Protein AF-A0A7W9YL72-F1 (afdb_monomer_lite)

InterPro domains:
  IPR013324 RNA polymerase sigma factor, region 3/4-like [SSF88659] (93-150)
  IPR036388 Winged helix-like DNA-binding domain superfamily [G3DSA:1.10.10.10] (80-156)

Radius of gyration: 32.61 Å; chains: 1; bounding box: 57×65×92 Å

Sequence (249 aa):
MAAATIRWPGRLDWITRVETAWSAVAERLYTADAPPTRNDLKVAGWSAITEHARKDNSFRGRTWGYDSTSTPSFERFWALAAGHVPSPEGAVVERRALGQIWAALPEQHRRVLRALADHGHYAEAADALGVTLGSFYSLVSRARKAFFALWHEHEVPSRPWGNDVRGRKLRRKNVTVIAVRQRTRLRARRPADRPNNSRAKRDIGISDADLLLRHRDGESYESIAASLSIGPTAVRRRVLGLMALAQTS

Structure (mmCIF, N/CA/C/O backbone):
data_AF-A0A7W9YL72-F1
#
_entry.id   AF-A0A7W9YL72-F1
#
loop_
_atom_site.group_PDB
_atom_site.id
_atom_site.type_symbol
_atom_site.label_atom_id
_atom_site.label_alt_id
_atom_site.label_comp_id
_atom_site.label_asym_id
_atom_site.label_entity_id
_atom_site.label_seq_id
_atom_site.pdbx_PDB_ins_code
_atom_site.Cartn_x
_atom_site.Cartn_y
_atom_site.Cartn_z
_atom_site.occupancy
_atom_site.B_iso_or_equiv
_atom_site.auth_seq_id
_atom_site.auth_comp_id
_atom_site.auth_asym_id
_atom_site.auth_atom_id
_atom_site.pdbx_PDB_model_num
ATOM 1 N N . MET A 1 1 ? 28.555 11.696 -29.963 1.00 45.84 1 MET A N 1
ATOM 2 C CA . MET A 1 1 ? 28.582 12.971 -29.208 1.00 45.84 1 MET A CA 1
ATOM 3 C C . MET A 1 1 ? 27.207 13.418 -28.695 1.00 45.84 1 MET A C 1
ATOM 5 O O . MET A 1 1 ? 27.133 13.766 -27.532 1.00 45.84 1 MET A O 1
ATOM 9 N N . ALA A 1 2 ? 26.104 13.353 -29.460 1.00 39.28 2 ALA A N 1
ATOM 10 C CA . ALA A 1 2 ? 24.775 13.772 -28.959 1.00 39.28 2 ALA A CA 1
ATOM 11 C C . ALA A 1 2 ? 24.155 12.862 -27.867 1.00 39.28 2 ALA A C 1
ATOM 13 O O . ALA A 1 2 ? 23.341 13.322 -27.077 1.00 39.28 2 ALA A O 1
ATOM 14 N N . ALA A 1 3 ? 24.554 11.588 -27.782 1.00 42.47 3 ALA A N 1
ATOM 15 C CA . ALA A 1 3 ? 24.071 10.666 -26.746 1.00 42.47 3 ALA A CA 1
ATOM 16 C C . ALA A 1 3 ? 24.693 10.902 -25.347 1.00 42.47 3 ALA A C 1
ATOM 18 O O . ALA A 1 3 ? 24.213 10.334 -24.369 1.00 42.47 3 ALA A O 1
ATOM 19 N N . ALA A 1 4 ? 25.746 11.731 -25.250 1.00 41.62 4 ALA A N 1
ATOM 20 C CA . ALA A 1 4 ? 26.494 11.998 -24.013 1.00 41.62 4 ALA A CA 1
ATOM 21 C C . ALA A 1 4 ? 25.804 12.993 -23.074 1.00 41.62 4 ALA A C 1
ATOM 23 O O . ALA A 1 4 ? 25.968 12.920 -21.862 1.00 41.62 4 ALA A O 1
ATOM 24 N N . THR A 1 5 ? 25.033 13.926 -23.630 1.00 45.44 5 THR A N 1
ATOM 25 C CA . THR A 1 5 ? 24.520 15.090 -22.893 1.00 45.44 5 THR A CA 1
ATOM 26 C C . THR A 1 5 ? 23.035 15.000 -22.560 1.00 45.44 5 THR A C 1
ATOM 28 O O . THR A 1 5 ? 22.538 15.778 -21.749 1.00 45.44 5 THR A O 1
ATOM 31 N N . ILE A 1 6 ? 22.309 14.045 -23.144 1.00 57.12 6 ILE A N 1
ATOM 32 C CA . ILE A 1 6 ? 20.875 13.883 -22.904 1.00 57.12 6 ILE A CA 1
ATOM 33 C C . ILE A 1 6 ? 20.669 12.975 -21.691 1.00 57.12 6 ILE A C 1
ATOM 35 O O . ILE A 1 6 ? 21.094 11.817 -21.674 1.00 57.12 6 ILE A O 1
ATOM 39 N N . ARG A 1 7 ? 19.986 13.503 -20.668 1.00 58.94 7 ARG A N 1
ATOM 40 C CA . ARG A 1 7 ? 19.501 12.722 -19.525 1.00 58.94 7 ARG A CA 1
ATOM 41 C C . ARG A 1 7 ? 18.596 11.607 -20.058 1.00 58.94 7 ARG A C 1
ATOM 43 O O . ARG A 1 7 ? 17.523 11.882 -20.582 1.00 58.94 7 ARG A O 1
ATOM 50 N N . TRP A 1 8 ? 19.042 10.359 -19.954 1.00 65.69 8 TRP A N 1
ATOM 51 C CA . TRP A 1 8 ? 18.312 9.212 -20.489 1.00 65.69 8 TRP A CA 1
ATOM 52 C C . TRP A 1 8 ? 17.256 8.714 -19.486 1.00 65.69 8 TRP A C 1
ATOM 54 O O . TRP A 1 8 ? 17.573 8.606 -18.299 1.00 65.69 8 TRP A O 1
ATOM 64 N N . PRO A 1 9 ? 16.023 8.375 -19.912 1.00 60.59 9 PRO A N 1
ATOM 65 C CA . PRO A 1 9 ? 14.971 7.828 -19.043 1.00 60.59 9 PRO A CA 1
ATOM 66 C C . PRO A 1 9 ? 15.209 6.356 -18.621 1.00 60.59 9 PRO A C 1
ATOM 68 O O . PRO A 1 9 ? 14.277 5.565 -18.512 1.00 60.59 9 PRO A O 1
ATOM 71 N N . GLY A 1 10 ? 16.463 5.966 -18.369 1.00 63.78 10 GLY A N 1
ATOM 72 C CA . GLY A 1 10 ? 16.851 4.618 -17.950 1.00 63.78 10 GLY A CA 1
ATOM 73 C C . GLY A 1 10 ? 18.210 4.604 -17.247 1.00 63.78 10 GLY A C 1
ATOM 74 O O . GLY A 1 10 ? 18.996 5.536 -17.388 1.00 63.78 10 GLY A O 1
ATOM 75 N N . ARG A 1 11 ? 18.496 3.541 -16.484 1.00 71.25 11 ARG A N 1
ATOM 76 C CA . ARG A 1 11 ? 19.738 3.399 -15.695 1.00 71.25 11 ARG A CA 1
ATOM 77 C C . ARG A 1 11 ? 20.924 2.814 -16.472 1.00 71.25 11 ARG A C 1
ATOM 79 O O . ARG A 1 11 ? 21.877 2.365 -15.843 1.00 71.25 11 ARG A O 1
ATOM 86 N N . LEU A 1 12 ? 20.874 2.804 -17.802 1.00 81.12 12 LEU A N 1
ATOM 87 C CA . LEU A 1 12 ? 22.037 2.408 -18.591 1.00 81.12 12 LEU A CA 1
ATOM 88 C C . LEU A 1 12 ? 23.174 3.389 -18.333 1.00 81.12 12 LEU A C 1
ATOM 90 O O . LEU A 1 12 ? 23.030 4.604 -18.524 1.00 81.12 12 LEU A O 1
ATOM 94 N N . ASP A 1 13 ? 24.305 2.854 -17.897 1.00 85.50 13 ASP A N 1
ATOM 95 C CA . ASP A 1 13 ? 25.514 3.634 -17.733 1.00 85.50 13 ASP A CA 1
ATOM 96 C C . ASP A 1 13 ? 25.998 4.161 -19.096 1.00 85.50 13 ASP A C 1
ATOM 98 O O . ASP A 1 13 ? 25.437 3.892 -20.164 1.00 85.50 13 ASP A O 1
ATOM 102 N N . TRP A 1 14 ? 26.983 5.046 -19.050 1.00 84.12 14 TRP A N 1
ATOM 103 C CA . TRP A 1 14 ? 27.496 5.690 -20.251 1.00 84.12 14 TRP A CA 1
ATOM 104 C C . TRP A 1 14 ? 28.212 4.710 -21.188 1.00 84.12 14 TRP A C 1
ATOM 106 O O . TRP A 1 14 ? 28.013 4.789 -22.399 1.00 84.12 14 TRP A O 1
ATOM 116 N N . ILE A 1 15 ? 28.995 3.782 -20.636 1.00 91.19 15 ILE A N 1
ATOM 117 C CA . ILE A 1 15 ? 29.824 2.851 -21.407 1.00 91.19 15 ILE A CA 1
ATOM 118 C C . ILE A 1 15 ? 28.914 1.920 -22.204 1.00 91.19 15 ILE A C 1
ATOM 120 O O . ILE A 1 15 ? 29.008 1.886 -23.429 1.00 91.19 15 ILE A O 1
ATOM 124 N N . THR A 1 16 ? 27.926 1.313 -21.543 1.00 90.69 16 THR A N 1
ATOM 125 C CA . THR A 1 16 ? 26.960 0.424 -22.202 1.00 90.69 16 THR A CA 1
ATOM 126 C C . THR A 1 16 ? 26.212 1.127 -23.342 1.00 90.69 16 THR A C 1
ATOM 128 O O . THR A 1 16 ? 25.947 0.529 -24.387 1.00 90.69 16 THR A O 1
ATOM 131 N N . ARG A 1 17 ? 25.892 2.423 -23.200 1.00 91.00 17 ARG A N 1
ATOM 132 C CA . ARG A 1 17 ? 25.250 3.207 -24.273 1.00 91.00 17 ARG A CA 1
ATOM 133 C C . ARG A 1 17 ? 26.165 3.408 -25.475 1.00 91.00 17 ARG A C 1
ATOM 135 O O . ARG A 1 17 ? 25.695 3.310 -26.608 1.00 91.00 17 ARG A O 1
ATOM 142 N N . VAL A 1 18 ? 27.441 3.709 -25.237 1.00 92.94 18 VAL A N 1
ATOM 143 C CA . VAL A 1 18 ? 28.432 3.886 -26.304 1.00 92.94 18 VAL A CA 1
ATOM 144 C C . VAL A 1 18 ? 28.659 2.574 -27.041 1.00 92.94 18 VAL A C 1
ATOM 146 O O . VAL A 1 18 ? 28.579 2.569 -28.265 1.00 92.94 18 VAL A O 1
ATOM 149 N N . GLU A 1 19 ? 28.865 1.476 -26.317 1.00 95.50 19 GLU A N 1
ATOM 150 C CA . GLU A 1 19 ? 29.086 0.150 -26.901 1.00 95.50 19 GLU A CA 1
ATOM 151 C C . GLU A 1 19 ? 27.877 -0.317 -27.719 1.00 95.50 19 GLU A C 1
ATOM 153 O O . GLU A 1 19 ? 28.030 -0.715 -28.873 1.00 95.50 19 GLU A O 1
ATOM 158 N N . THR A 1 20 ? 26.662 -0.163 -27.176 1.00 95.31 20 THR A N 1
ATOM 159 C CA . THR A 1 20 ? 25.415 -0.512 -27.880 1.00 95.31 20 THR A CA 1
ATOM 160 C C . THR A 1 20 ? 25.249 0.301 -29.166 1.00 95.31 20 THR A C 1
ATOM 162 O O . THR A 1 20 ? 24.922 -0.249 -30.217 1.00 95.31 20 THR A O 1
ATOM 165 N N . ALA A 1 21 ? 25.484 1.617 -29.111 1.00 95.81 21 ALA A N 1
ATOM 166 C CA . ALA A 1 21 ? 25.380 2.461 -30.297 1.00 95.81 21 ALA A CA 1
ATOM 167 C C . ALA A 1 21 ? 26.471 2.154 -31.323 1.00 95.81 21 ALA A C 1
ATOM 169 O O . ALA A 1 21 ? 26.192 2.159 -32.518 1.00 95.81 21 ALA A O 1
ATOM 170 N N . TRP A 1 22 ? 27.700 1.901 -30.872 1.00 96.62 22 TRP A N 1
ATOM 171 C CA . TRP A 1 22 ? 28.817 1.579 -31.752 1.00 96.62 22 TRP A CA 1
ATOM 172 C C . TRP A 1 22 ? 28.580 0.260 -32.490 1.00 96.62 22 TRP A C 1
ATOM 174 O O . TRP A 1 22 ? 28.692 0.234 -33.713 1.00 96.62 22 TRP A O 1
ATOM 184 N N . SER A 1 23 ? 28.162 -0.791 -31.777 1.00 97.81 23 SER A N 1
ATOM 185 C CA . SER A 1 23 ? 27.819 -2.089 -32.368 1.00 97.81 23 SER A CA 1
ATOM 186 C C . SER A 1 23 ? 26.704 -1.955 -33.410 1.00 97.81 23 SER A C 1
ATOM 188 O O . SER A 1 23 ? 26.878 -2.407 -34.538 1.00 97.81 23 SER A O 1
ATOM 190 N N . ALA A 1 24 ? 25.623 -1.232 -33.101 1.00 97.44 24 ALA A N 1
ATOM 191 C CA . ALA A 1 24 ? 24.528 -1.015 -34.050 1.00 97.44 24 ALA A CA 1
ATOM 192 C C . ALA A 1 24 ? 24.945 -0.199 -35.287 1.00 97.44 24 ALA A C 1
ATOM 194 O O . ALA A 1 24 ? 24.482 -0.450 -36.399 1.00 97.44 24 ALA A O 1
ATOM 195 N N . VAL A 1 25 ? 25.828 0.790 -35.112 1.00 97.25 25 VAL A N 1
ATOM 196 C CA . VAL A 1 25 ? 26.393 1.563 -36.228 1.00 97.25 25 VAL A CA 1
ATOM 197 C C . VAL A 1 25 ? 27.286 0.683 -37.102 1.00 97.25 25 VAL A C 1
ATOM 199 O O . VAL A 1 25 ? 27.185 0.764 -38.324 1.00 97.25 25 VAL A O 1
ATOM 202 N N . ALA A 1 26 ? 28.124 -0.165 -36.502 1.00 97.56 26 ALA A N 1
ATOM 203 C CA . ALA A 1 26 ? 28.973 -1.101 -37.230 1.00 97.56 26 ALA A CA 1
ATOM 204 C C . ALA A 1 26 ? 28.130 -2.101 -38.036 1.00 97.56 26 ALA A C 1
ATOM 206 O O . ALA A 1 26 ? 28.332 -2.231 -39.241 1.00 97.56 26 ALA A O 1
ATOM 207 N N . GLU A 1 27 ? 27.126 -2.727 -37.418 1.00 97.62 27 GLU A N 1
ATOM 208 C CA . GLU A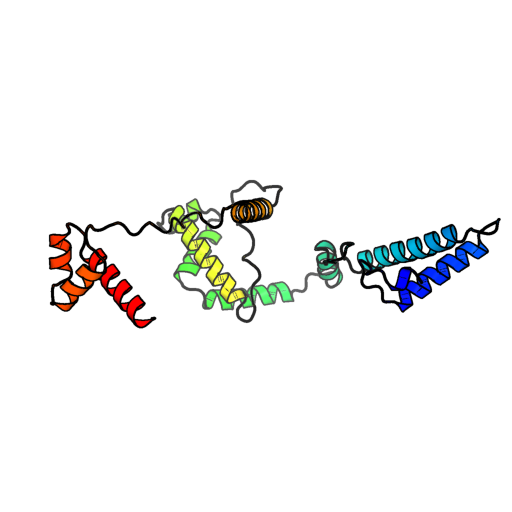 1 27 ? 26.186 -3.620 -38.110 1.00 97.62 27 GLU A CA 1
ATOM 209 C C . GLU A 1 27 ? 25.483 -2.914 -39.273 1.00 97.62 27 GLU A C 1
ATOM 211 O O . GLU A 1 27 ? 25.379 -3.469 -40.369 1.00 97.62 27 GLU A O 1
ATOM 216 N N . ARG A 1 28 ? 25.055 -1.658 -39.084 1.00 97.12 28 ARG A N 1
ATOM 217 C CA . ARG A 1 28 ? 24.416 -0.881 -40.152 1.00 97.12 28 ARG A CA 1
ATOM 218 C C . ARG A 1 28 ? 25.364 -0.573 -41.313 1.00 97.12 28 ARG A C 1
ATOM 220 O O . ARG A 1 28 ? 24.903 -0.525 -42.447 1.00 97.12 28 ARG A O 1
ATOM 227 N N . LEU A 1 29 ? 26.653 -0.362 -41.048 1.00 97.12 29 LEU A N 1
ATOM 228 C CA . LEU A 1 29 ? 27.662 -0.153 -42.091 1.00 97.12 29 LEU A CA 1
ATOM 229 C C . LEU A 1 29 ? 27.941 -1.433 -42.885 1.00 97.12 29 LEU A C 1
ATOM 231 O O . LEU A 1 29 ? 28.090 -1.357 -44.097 1.00 97.12 29 LEU A O 1
ATOM 235 N N . TYR A 1 30 ? 27.976 -2.592 -42.222 1.00 97.25 30 TYR A N 1
ATOM 236 C CA . TYR A 1 30 ? 28.240 -3.879 -42.878 1.00 97.25 30 TYR A CA 1
ATOM 237 C C . TYR A 1 30 ? 27.055 -4.428 -43.679 1.00 97.25 30 TYR A C 1
ATOM 239 O O . TYR A 1 30 ? 27.256 -5.199 -44.610 1.00 97.25 30 TYR A O 1
ATOM 247 N N . THR A 1 31 ? 25.828 -4.059 -43.315 1.00 97.31 31 THR A N 1
ATOM 248 C CA . THR A 1 31 ? 24.600 -4.591 -43.934 1.00 97.31 31 THR A CA 1
ATOM 249 C C . THR A 1 31 ? 24.006 -3.689 -45.013 1.00 97.31 31 THR A C 1
ATOM 251 O O . THR A 1 31 ? 23.004 -4.053 -45.622 1.00 97.31 31 THR A O 1
ATOM 254 N N . ALA A 1 32 ? 24.556 -2.493 -45.230 1.00 95.88 32 ALA A N 1
ATOM 255 C CA . ALA A 1 32 ? 24.014 -1.551 -46.200 1.00 95.88 32 ALA A CA 1
ATOM 256 C C . ALA A 1 32 ? 24.612 -1.780 -47.597 1.00 95.88 32 ALA A C 1
ATOM 258 O O . ALA A 1 32 ? 25.819 -1.660 -47.782 1.00 95.88 32 ALA A O 1
ATOM 259 N N . ASP A 1 33 ? 23.753 -2.019 -48.591 1.00 96.44 33 ASP A N 1
ATOM 260 C CA . ASP A 1 33 ? 24.163 -2.181 -49.998 1.00 96.44 33 ASP A CA 1
ATOM 261 C C . ASP A 1 33 ? 24.694 -0.878 -50.628 1.00 96.44 33 ASP A C 1
ATOM 263 O O . ASP A 1 33 ? 25.401 -0.895 -51.634 1.00 96.44 33 ASP A O 1
ATOM 267 N N . ALA A 1 34 ? 24.359 0.270 -50.032 1.00 94.94 34 ALA A N 1
ATOM 268 C CA . ALA A 1 34 ? 24.836 1.592 -50.422 1.00 94.94 34 ALA A CA 1
ATOM 269 C C . ALA A 1 34 ? 25.320 2.374 -49.189 1.00 94.94 34 ALA A C 1
ATOM 271 O O . ALA A 1 34 ? 24.810 2.140 -48.088 1.00 94.94 34 ALA A O 1
ATOM 272 N N . PRO A 1 35 ? 26.258 3.332 -49.341 1.00 95.75 35 PRO A N 1
ATOM 273 C CA . PRO A 1 35 ? 26.805 4.080 -48.212 1.00 95.75 35 PRO A CA 1
ATOM 274 C C . PRO A 1 35 ? 25.704 4.780 -47.390 1.00 95.75 35 PRO A C 1
ATOM 276 O O . PRO A 1 35 ? 25.025 5.669 -47.914 1.00 95.75 35 PRO A O 1
ATOM 279 N N . PRO A 1 36 ? 25.506 4.415 -46.109 1.00 96.00 36 PRO A N 1
ATOM 280 C CA . PRO A 1 36 ? 24.452 4.995 -45.288 1.00 96.00 36 PRO A CA 1
ATOM 281 C C . PRO A 1 36 ? 24.763 6.453 -44.954 1.00 96.00 36 PRO A C 1
ATOM 283 O O . PRO A 1 36 ? 25.915 6.841 -44.730 1.00 96.00 36 PRO A O 1
ATOM 286 N N . THR A 1 37 ? 23.725 7.282 -44.866 1.00 97.12 37 THR A N 1
ATOM 287 C CA . THR A 1 37 ? 23.919 8.685 -44.512 1.00 97.12 37 THR A CA 1
ATOM 288 C C . THR A 1 37 ? 24.302 8.819 -43.040 1.00 97.12 37 THR A C 1
ATOM 290 O O . THR A 1 37 ? 24.001 7.981 -42.186 1.00 97.12 37 THR A O 1
ATOM 293 N N . ARG A 1 38 ? 24.906 9.956 -42.686 1.00 94.75 38 ARG A N 1
ATOM 294 C CA . ARG A 1 38 ? 25.208 10.276 -41.285 1.00 94.75 38 ARG A CA 1
ATOM 295 C C . ARG A 1 38 ? 23.962 10.257 -40.391 1.00 94.75 38 ARG A C 1
ATOM 297 O O . ARG A 1 38 ? 24.080 9.984 -39.197 1.00 94.75 38 ARG A O 1
ATOM 304 N N . ASN A 1 39 ? 22.791 10.600 -40.931 1.00 94.44 39 ASN A N 1
ATOM 305 C CA . ASN A 1 39 ? 21.550 10.571 -40.166 1.00 94.44 39 ASN A CA 1
ATOM 306 C C . ASN A 1 39 ? 21.103 9.131 -39.887 1.00 94.44 39 ASN A C 1
ATOM 308 O O . ASN A 1 39 ? 20.727 8.837 -38.756 1.00 94.44 39 ASN A O 1
ATOM 312 N N . ASP A 1 40 ? 21.254 8.228 -40.857 1.00 93.31 40 ASP A N 1
ATOM 313 C CA . ASP A 1 40 ? 20.912 6.809 -40.697 1.00 93.31 40 ASP A CA 1
ATOM 314 C C . ASP A 1 40 ? 21.734 6.158 -39.585 1.00 93.31 40 ASP A C 1
ATOM 316 O O . ASP A 1 40 ? 21.189 5.457 -38.736 1.00 93.31 40 ASP A O 1
ATOM 320 N N . LEU A 1 41 ? 23.033 6.465 -39.521 1.00 94.81 41 LEU A N 1
ATOM 321 C CA . LEU A 1 41 ? 23.913 5.963 -38.461 1.00 94.81 41 LEU A CA 1
ATOM 322 C C . LEU A 1 41 ? 23.521 6.516 -37.082 1.00 94.81 41 LEU A C 1
ATOM 324 O O . LEU A 1 41 ? 23.532 5.790 -36.088 1.00 94.81 41 LEU A O 1
ATOM 328 N N . LYS A 1 42 ? 23.123 7.795 -37.001 1.00 93.69 42 LYS A N 1
ATOM 329 C CA . LYS A 1 42 ? 22.612 8.377 -35.748 1.00 93.69 42 LYS A CA 1
ATOM 330 C C . LYS A 1 42 ? 21.324 7.687 -35.302 1.00 93.69 42 LYS A C 1
ATOM 332 O O . LYS A 1 42 ? 21.202 7.375 -34.120 1.00 93.69 42 LYS A O 1
ATOM 337 N N . VAL A 1 43 ? 20.381 7.477 -36.221 1.00 93.38 43 VAL A N 1
ATOM 338 C CA . VAL A 1 43 ? 19.102 6.813 -35.935 1.00 93.38 43 VAL A CA 1
ATOM 339 C C . VAL A 1 43 ? 19.340 5.371 -35.494 1.00 93.38 43 VAL A C 1
ATOM 341 O O . VAL A 1 43 ? 18.793 4.974 -34.471 1.00 93.38 43 VAL A O 1
ATOM 344 N N . ALA A 1 44 ? 20.207 4.623 -36.182 1.00 95.44 44 ALA A N 1
ATOM 345 C CA . ALA A 1 44 ? 20.558 3.251 -35.815 1.00 95.44 44 ALA A CA 1
ATOM 346 C C . ALA A 1 44 ? 21.095 3.162 -34.377 1.00 95.44 44 ALA A C 1
ATOM 348 O O . ALA A 1 44 ? 20.571 2.399 -33.565 1.00 95.44 44 ALA A O 1
ATOM 349 N N . GLY A 1 45 ? 22.068 4.010 -34.025 1.00 94.19 45 GLY A N 1
ATOM 350 C CA . GLY A 1 45 ? 22.622 4.042 -32.670 1.00 94.19 45 GLY A CA 1
ATOM 351 C C . GLY A 1 45 ? 21.585 4.420 -31.602 1.00 94.19 45 GLY A C 1
ATOM 352 O O . GLY A 1 45 ? 21.510 3.780 -30.554 1.00 94.19 45 GLY A O 1
ATOM 353 N N . TRP A 1 46 ? 20.745 5.428 -31.864 1.00 91.94 46 TRP A N 1
ATOM 354 C CA . TRP A 1 46 ? 19.686 5.836 -30.932 1.00 91.94 46 TRP A CA 1
ATOM 355 C C . TRP A 1 46 ? 18.606 4.766 -30.745 1.00 91.94 46 TRP A C 1
ATOM 357 O O . TRP A 1 46 ? 18.170 4.527 -29.614 1.00 91.94 46 TRP A O 1
ATOM 367 N N . SER A 1 47 ? 18.180 4.116 -31.828 1.00 92.88 47 SER A N 1
ATOM 368 C CA . SER A 1 47 ? 17.190 3.040 -31.775 1.00 92.88 47 SER A CA 1
ATOM 369 C C . SER A 1 47 ? 17.717 1.847 -30.981 1.00 92.88 47 SER A C 1
ATOM 371 O O . SER A 1 47 ? 17.006 1.357 -30.105 1.00 92.88 47 SER A O 1
ATOM 373 N N . ALA A 1 48 ? 18.979 1.456 -31.184 1.00 95.00 48 ALA A N 1
ATOM 374 C CA . ALA A 1 48 ? 19.599 0.363 -30.439 1.00 95.00 48 ALA A CA 1
ATOM 375 C C . ALA A 1 48 ? 19.689 0.654 -28.932 1.00 95.00 48 ALA A C 1
ATOM 377 O O . ALA A 1 48 ? 19.297 -0.183 -28.116 1.00 95.00 48 ALA A O 1
ATOM 378 N N . ILE A 1 49 ? 20.107 1.867 -28.542 1.00 92.19 49 ILE A N 1
ATOM 379 C CA . ILE A 1 49 ? 20.100 2.282 -27.127 1.00 92.19 49 ILE A CA 1
ATOM 380 C C . ILE A 1 49 ? 18.676 2.219 -26.550 1.00 92.19 49 ILE A C 1
ATOM 382 O O . ILE A 1 49 ? 18.479 1.750 -25.428 1.00 92.19 49 ILE A O 1
ATOM 386 N N . THR A 1 50 ? 17.672 2.680 -27.301 1.00 89.25 50 THR A N 1
ATOM 387 C CA . THR A 1 50 ? 16.261 2.678 -26.873 1.00 89.25 50 THR A CA 1
ATOM 388 C C . THR A 1 50 ? 15.721 1.280 -26.662 1.00 89.25 50 THR A C 1
ATOM 390 O O . THR A 1 50 ? 15.092 1.007 -25.637 1.00 89.25 50 THR A O 1
ATOM 393 N N . GLU A 1 51 ? 15.992 0.384 -27.597 1.00 90.25 51 GLU A N 1
ATOM 394 C CA . GLU A 1 51 ? 15.568 -1.000 -27.498 1.00 90.25 51 GLU A CA 1
ATOM 395 C C . GLU A 1 51 ? 16.259 -1.716 -26.336 1.00 90.25 51 GLU A C 1
ATOM 397 O O . GLU A 1 51 ? 15.583 -2.363 -25.533 1.00 90.25 51 GLU A O 1
ATOM 402 N N . HIS A 1 52 ? 17.575 -1.542 -26.184 1.00 91.06 52 HIS A N 1
ATOM 403 C CA . HIS A 1 52 ? 18.326 -2.126 -25.076 1.00 91.06 52 HIS A CA 1
ATOM 404 C C . HIS A 1 52 ? 17.801 -1.620 -23.729 1.00 91.06 52 HIS A C 1
ATOM 406 O O . HIS A 1 52 ? 17.508 -2.409 -22.834 1.00 91.06 52 HIS A O 1
ATOM 412 N N . ALA A 1 53 ? 17.583 -0.309 -23.598 1.00 88.00 53 ALA A N 1
ATOM 413 C CA . ALA A 1 53 ? 17.017 0.291 -22.394 1.00 88.00 53 ALA A CA 1
ATOM 414 C C . ALA A 1 53 ? 15.624 -0.263 -22.077 1.00 88.00 53 ALA A C 1
ATOM 416 O O . ALA A 1 53 ? 15.278 -0.474 -20.915 1.00 88.00 53 ALA A O 1
ATOM 417 N N . ARG A 1 54 ? 14.797 -0.482 -23.105 1.00 86.06 54 ARG A N 1
ATOM 418 C CA . ARG A 1 54 ? 13.455 -1.043 -22.946 1.00 86.06 54 ARG A CA 1
ATOM 419 C C . ARG A 1 54 ? 13.522 -2.498 -22.487 1.00 86.06 54 ARG A C 1
ATOM 421 O O . ARG A 1 54 ? 12.762 -2.866 -21.593 1.00 86.06 54 ARG A O 1
ATOM 428 N N . LYS A 1 55 ? 14.425 -3.300 -23.060 1.00 87.81 55 LYS A N 1
ATOM 429 C CA . LYS A 1 55 ? 14.665 -4.694 -22.660 1.00 87.81 55 LYS A CA 1
ATOM 430 C C . LYS A 1 55 ? 15.191 -4.780 -21.228 1.00 87.81 55 LYS A C 1
ATOM 432 O O . LYS A 1 55 ? 14.611 -5.517 -20.440 1.00 87.81 55 LYS A O 1
ATOM 437 N N . ASP A 1 56 ? 16.192 -3.978 -20.864 1.00 85.69 56 ASP A N 1
ATOM 438 C CA . ASP A 1 56 ? 16.739 -3.925 -19.500 1.00 85.69 56 ASP A CA 1
ATOM 439 C C . ASP A 1 56 ? 15.672 -3.505 -18.478 1.00 85.69 56 ASP A C 1
ATOM 441 O O . ASP A 1 56 ? 15.483 -4.165 -17.456 1.00 85.69 56 ASP A O 1
ATOM 445 N N . ASN A 1 57 ? 14.890 -2.465 -18.787 1.00 83.44 57 ASN A N 1
ATOM 446 C CA . ASN A 1 57 ? 13.777 -2.056 -17.935 1.00 83.44 57 ASN A CA 1
ATOM 447 C C . ASN A 1 57 ? 12.729 -3.169 -17.806 1.00 83.44 57 ASN A C 1
ATOM 449 O O . ASN A 1 57 ? 12.314 -3.466 -16.692 1.00 83.44 57 ASN A O 1
ATOM 453 N N . SER A 1 58 ? 12.339 -3.828 -18.901 1.00 81.81 58 SER A N 1
ATOM 454 C CA . SER A 1 58 ? 11.387 -4.945 -18.862 1.00 81.81 58 SER A CA 1
ATOM 455 C C . SER A 1 58 ? 11.914 -6.126 -18.046 1.00 81.81 58 SER A C 1
ATOM 457 O O . SER A 1 58 ? 11.171 -6.694 -17.249 1.00 81.81 58 SER A O 1
ATOM 459 N N . PHE A 1 59 ? 13.189 -6.480 -18.215 1.00 82.31 59 PHE A N 1
ATOM 460 C CA . PHE A 1 59 ? 13.843 -7.561 -17.479 1.00 82.31 59 PHE A CA 1
ATOM 461 C C . PHE A 1 59 ? 13.904 -7.273 -15.979 1.00 82.31 59 PHE A C 1
ATOM 463 O O . PHE A 1 59 ? 13.687 -8.163 -15.168 1.00 82.31 59 PHE A O 1
ATOM 470 N N . ARG A 1 60 ? 14.132 -6.013 -15.598 1.00 79.94 60 ARG A N 1
ATOM 471 C CA . ARG A 1 60 ? 14.098 -5.558 -14.199 1.00 79.94 60 ARG A CA 1
ATOM 472 C C . ARG A 1 60 ? 12.685 -5.226 -13.711 1.00 79.94 60 ARG A C 1
ATOM 474 O O . ARG A 1 60 ? 12.538 -4.652 -12.632 1.00 79.94 60 ARG A O 1
ATOM 481 N N . GLY A 1 61 ? 11.666 -5.499 -14.527 1.00 84.25 61 GLY A N 1
ATOM 482 C CA . GLY A 1 61 ? 10.269 -5.214 -14.237 1.00 84.25 61 GLY A CA 1
ATOM 483 C C . GLY A 1 61 ? 9.959 -3.753 -13.971 1.00 84.25 61 GLY A C 1
ATOM 484 O O . GLY A 1 61 ? 9.069 -3.468 -13.180 1.00 84.25 61 GLY A O 1
ATOM 485 N N . ARG A 1 62 ? 10.690 -2.822 -14.576 1.00 82.31 62 ARG A N 1
ATOM 486 C CA . ARG A 1 62 ? 10.512 -1.382 -14.410 1.00 82.31 62 ARG A CA 1
ATOM 487 C C . ARG A 1 62 ? 9.672 -0.791 -15.525 1.00 82.31 62 ARG A C 1
ATOM 489 O O . ARG A 1 62 ? 9.775 -1.169 -16.690 1.00 82.31 62 ARG A O 1
ATOM 496 N N . THR A 1 63 ? 8.885 0.210 -15.158 1.00 78.06 63 THR A N 1
ATOM 497 C CA . THR A 1 63 ? 8.162 1.026 -16.134 1.00 78.06 63 THR A CA 1
ATOM 498 C C . THR A 1 63 ? 9.134 1.962 -16.856 1.00 78.06 63 THR A C 1
ATOM 500 O O . THR A 1 63 ? 10.032 2.532 -16.235 1.00 78.06 63 THR A O 1
ATOM 503 N N . TRP A 1 64 ? 8.941 2.133 -18.165 1.00 70.88 64 TRP A N 1
ATOM 504 C CA . TRP A 1 64 ? 9.685 3.097 -18.978 1.00 70.88 64 TRP A CA 1
ATOM 505 C C . TRP A 1 64 ? 9.398 4.541 -18.534 1.00 70.88 64 TRP A C 1
ATOM 507 O O . TRP A 1 64 ? 8.233 4.928 -18.434 1.00 70.88 64 TRP A O 1
ATOM 517 N N . GLY A 1 65 ? 10.440 5.347 -18.307 1.00 69.81 65 GLY A N 1
ATOM 518 C CA . GLY A 1 65 ? 10.314 6.763 -17.950 1.00 69.81 65 GLY A CA 1
ATOM 519 C C . GLY A 1 65 ? 11.363 7.237 -16.941 1.00 69.81 65 GLY A C 1
ATOM 520 O O . GLY A 1 65 ? 12.115 6.442 -16.385 1.00 69.81 65 GLY A O 1
ATOM 521 N N . TYR A 1 66 ? 11.400 8.550 -16.691 1.00 63.56 66 TYR A N 1
ATOM 522 C CA . TYR A 1 66 ? 12.336 9.158 -15.733 1.00 63.56 66 TYR A CA 1
ATOM 523 C C . TYR A 1 66 ? 12.099 8.697 -14.286 1.00 63.56 66 TYR A C 1
ATOM 525 O O . TYR A 1 66 ? 13.060 8.534 -13.537 1.00 63.56 66 TYR A O 1
ATOM 533 N N . ASP A 1 67 ? 10.844 8.410 -13.935 1.00 63.69 67 ASP A N 1
ATOM 534 C CA . ASP A 1 67 ? 10.449 7.820 -12.655 1.00 63.69 67 ASP A CA 1
ATOM 535 C C . ASP A 1 67 ? 10.264 6.304 -12.822 1.00 63.69 67 ASP A C 1
ATOM 537 O O . ASP A 1 67 ? 9.148 5.776 -12.803 1.00 63.69 67 ASP A O 1
ATOM 541 N N . SER A 1 68 ? 11.371 5.589 -13.051 1.00 64.81 68 SER A N 1
ATOM 542 C CA . SER A 1 68 ? 11.349 4.135 -13.235 1.00 64.81 68 SER A CA 1
ATOM 543 C C . SER A 1 68 ? 10.942 3.445 -11.926 1.00 64.81 68 SER A C 1
ATOM 545 O O . SER A 1 68 ? 11.764 3.250 -11.027 1.00 64.81 68 SER A O 1
ATOM 547 N N . THR A 1 69 ? 9.669 3.080 -11.808 1.00 71.31 69 THR A N 1
ATOM 548 C CA . THR A 1 69 ? 9.127 2.312 -10.680 1.00 71.31 69 THR A CA 1
ATOM 549 C C . THR A 1 69 ? 9.032 0.835 -11.046 1.00 71.31 69 THR A C 1
ATOM 551 O O . THR A 1 69 ? 8.761 0.486 -12.200 1.00 71.31 69 THR A O 1
ATOM 554 N N . SER A 1 70 ? 9.291 -0.026 -10.059 1.00 76.81 70 SER A N 1
ATOM 555 C CA . SER A 1 70 ? 9.066 -1.469 -10.157 1.00 76.81 70 SER A CA 1
ATOM 556 C C . SER A 1 70 ? 7.581 -1.746 -10.403 1.00 76.81 70 SER A C 1
ATOM 558 O O . SER A 1 70 ? 6.705 -1.086 -9.839 1.00 76.81 70 SER A O 1
ATOM 560 N N . THR A 1 71 ? 7.288 -2.685 -11.295 1.00 78.44 71 THR A N 1
ATOM 561 C CA . THR A 1 71 ? 5.925 -3.110 -11.601 1.00 78.44 71 THR A CA 1
ATOM 562 C C . THR A 1 71 ? 5.479 -4.141 -10.560 1.00 78.44 71 THR A C 1
ATOM 564 O O . THR A 1 71 ? 6.193 -5.116 -10.319 1.00 78.44 71 THR A O 1
ATOM 567 N N . PRO A 1 72 ? 4.272 -4.011 -9.979 1.00 73.19 72 PRO A N 1
ATOM 568 C CA . PRO A 1 72 ? 3.783 -4.951 -8.964 1.00 73.19 72 PRO A CA 1
ATOM 569 C C . PRO A 1 72 ? 3.750 -6.416 -9.432 1.00 73.19 72 PRO A C 1
ATOM 571 O O . PRO A 1 72 ? 3.865 -7.344 -8.636 1.00 73.19 72 PRO A O 1
ATOM 574 N N . SER A 1 73 ? 3.587 -6.646 -10.739 1.00 71.75 73 SER A N 1
ATOM 575 C CA . SER A 1 73 ? 3.618 -7.981 -11.342 1.00 71.75 73 SER A CA 1
ATOM 576 C C . SER A 1 73 ? 4.999 -8.628 -11.301 1.00 71.75 73 SER A C 1
ATOM 578 O O . SER A 1 73 ? 5.075 -9.845 -11.166 1.00 71.75 73 SER A O 1
ATOM 580 N N . PHE A 1 74 ? 6.067 -7.837 -11.414 1.00 79.56 74 PHE A N 1
ATOM 581 C CA . PHE A 1 74 ? 7.440 -8.330 -11.368 1.00 79.56 74 PHE A CA 1
ATOM 582 C C . PHE A 1 74 ? 7.849 -8.733 -9.953 1.00 79.56 74 PHE A C 1
ATOM 584 O O . PHE A 1 74 ? 8.404 -9.809 -9.758 1.00 79.56 74 PHE A O 1
ATOM 591 N N . GLU A 1 75 ? 7.490 -7.922 -8.957 1.00 75.44 75 GLU A N 1
ATOM 592 C CA . GLU A 1 75 ? 7.669 -8.273 -7.541 1.00 75.44 75 GLU A CA 1
ATOM 593 C C . GLU A 1 75 ? 6.917 -9.558 -7.199 1.00 75.44 75 GLU A C 1
ATOM 595 O O . GLU A 1 75 ? 7.476 -10.465 -6.588 1.00 75.44 75 GLU A O 1
ATOM 600 N N . ARG A 1 76 ? 5.673 -9.685 -7.676 1.00 71.31 76 ARG A N 1
ATOM 601 C CA . ARG A 1 76 ? 4.883 -10.906 -7.506 1.00 71.31 76 ARG A CA 1
ATOM 602 C C . ARG A 1 76 ? 5.511 -12.111 -8.208 1.00 71.31 76 ARG A C 1
ATOM 604 O O . ARG A 1 76 ? 5.478 -13.200 -7.649 1.00 71.31 76 ARG A O 1
ATOM 611 N N . PHE A 1 77 ? 6.056 -11.937 -9.416 1.00 70.69 77 PHE A N 1
ATOM 612 C CA . PHE A 1 77 ? 6.755 -13.008 -10.129 1.00 70.69 77 PHE A CA 1
ATOM 613 C C . PHE A 1 77 ? 7.933 -13.519 -9.307 1.00 70.69 77 PHE A C 1
ATOM 615 O O . PHE A 1 77 ? 8.002 -14.716 -9.087 1.00 70.69 77 PHE A O 1
ATOM 622 N N . TRP A 1 78 ? 8.798 -12.647 -8.788 1.00 71.88 78 TRP A N 1
ATOM 623 C CA . TRP A 1 78 ? 9.939 -13.088 -7.983 1.00 71.88 78 TRP A CA 1
ATOM 624 C C . TRP A 1 78 ? 9.540 -13.647 -6.619 1.00 71.88 78 TRP A C 1
ATOM 626 O O . TRP A 1 78 ? 10.120 -14.639 -6.194 1.00 71.88 78 TRP A O 1
ATOM 636 N N . ALA A 1 79 ? 8.511 -13.094 -5.975 1.00 67.12 79 ALA A N 1
ATOM 637 C CA . ALA A 1 79 ? 7.974 -13.644 -4.731 1.00 67.12 79 ALA A CA 1
ATOM 638 C C . ALA A 1 79 ? 7.421 -15.072 -4.904 1.00 67.12 79 ALA A C 1
ATOM 640 O O . ALA A 1 79 ? 7.530 -15.886 -3.993 1.00 67.12 79 ALA A O 1
ATOM 641 N N . LEU A 1 80 ? 6.849 -15.386 -6.072 1.00 64.25 80 LEU A N 1
ATOM 642 C CA . LEU A 1 80 ? 6.321 -16.717 -6.391 1.00 64.25 80 LEU A CA 1
ATOM 643 C C . LEU A 1 80 ? 7.372 -17.643 -7.024 1.00 64.25 80 LEU A C 1
ATOM 645 O O . LEU A 1 80 ? 7.366 -18.841 -6.777 1.00 64.25 80 LEU A O 1
ATOM 649 N N . ALA A 1 81 ? 8.284 -17.112 -7.837 1.00 63.31 81 ALA A N 1
ATOM 650 C CA . ALA A 1 81 ? 9.337 -17.881 -8.498 1.00 63.31 81 ALA A CA 1
ATOM 651 C C . ALA A 1 81 ? 10.434 -18.309 -7.514 1.00 63.31 81 ALA A C 1
ATOM 653 O O . ALA A 1 81 ? 10.978 -19.399 -7.657 1.00 63.31 81 ALA A O 1
ATOM 654 N N . ALA A 1 82 ? 10.718 -17.498 -6.487 1.00 59.47 82 ALA A N 1
ATOM 655 C CA . ALA A 1 82 ? 11.612 -17.873 -5.391 1.00 59.47 82 ALA A CA 1
ATOM 656 C C . ALA A 1 82 ? 10.994 -18.915 -4.434 1.00 59.47 82 ALA A C 1
ATOM 658 O O . ALA A 1 82 ? 11.713 -19.511 -3.638 1.00 59.47 82 ALA A O 1
ATOM 659 N N . GLY A 1 83 ? 9.683 -19.162 -4.520 1.00 50.28 83 GLY A N 1
ATOM 660 C CA . GLY A 1 83 ? 8.968 -20.136 -3.699 1.00 50.28 83 GLY A CA 1
ATOM 661 C C . GLY A 1 83 ? 7.943 -20.905 -4.523 1.00 50.28 83 GLY A C 1
ATOM 662 O O . GLY A 1 83 ? 6.753 -20.613 -4.459 1.00 50.28 83 GLY A O 1
ATOM 663 N N . HIS A 1 84 ? 8.392 -21.913 -5.282 1.00 49.91 84 HIS A N 1
ATOM 664 C CA . HIS A 1 84 ? 7.493 -22.811 -6.029 1.00 49.91 84 HIS A CA 1
ATOM 665 C C . HIS A 1 84 ? 6.497 -23.544 -5.107 1.00 49.91 84 HIS A C 1
ATOM 667 O O . HIS A 1 84 ? 5.417 -23.950 -5.532 1.00 49.91 84 HIS A O 1
ATOM 673 N N . VAL A 1 85 ? 6.842 -23.647 -3.822 1.00 59.09 85 VAL A N 1
ATOM 674 C CA . VAL A 1 85 ? 5.964 -24.047 -2.726 1.00 59.09 85 VAL A CA 1
ATOM 675 C C . VAL A 1 85 ? 5.897 -22.868 -1.750 1.00 59.09 85 VAL A C 1
ATOM 677 O O . VAL A 1 85 ? 6.954 -22.333 -1.404 1.00 59.09 85 VAL A O 1
ATOM 680 N N . PRO A 1 86 ? 4.704 -22.445 -1.287 1.00 59.44 86 PRO A N 1
ATOM 681 C CA . PRO A 1 86 ? 4.609 -21.479 -0.201 1.00 59.44 86 PRO A CA 1
ATOM 682 C C . PRO A 1 86 ? 5.397 -22.022 0.992 1.00 59.44 86 PRO A C 1
AT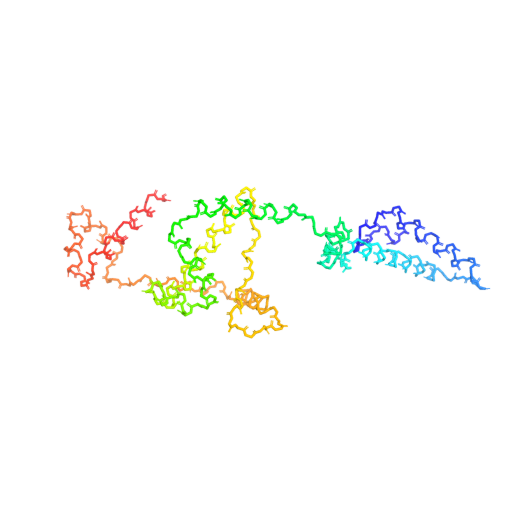OM 684 O O . PRO A 1 86 ? 5.047 -23.073 1.531 1.00 59.44 86 PRO A O 1
ATOM 687 N N . SER A 1 87 ? 6.480 -21.346 1.379 1.00 63.78 87 SER A N 1
ATOM 688 C CA . SER A 1 87 ? 7.241 -21.741 2.564 1.00 63.78 87 SER A CA 1
ATOM 689 C C . SER A 1 87 ? 6.288 -21.775 3.768 1.00 63.78 87 SER A C 1
ATOM 691 O O . SER A 1 87 ? 5.539 -20.809 3.974 1.00 63.78 87 SER A O 1
ATOM 693 N N . PRO A 1 88 ? 6.287 -22.847 4.586 1.00 74.75 88 PRO A N 1
ATOM 694 C CA . PRO A 1 88 ? 5.462 -22.904 5.792 1.00 74.75 88 PRO A CA 1
ATOM 695 C C . PRO A 1 88 ? 5.830 -21.795 6.784 1.00 74.75 88 PRO A C 1
ATOM 697 O O . PRO A 1 88 ? 5.028 -21.466 7.658 1.00 74.75 88 PRO A O 1
ATOM 700 N N . GLU A 1 89 ? 7.010 -21.188 6.632 1.00 74.00 89 GLU A N 1
ATOM 701 C CA . GLU A 1 89 ? 7.480 -20.058 7.428 1.00 74.00 89 GLU A CA 1
ATOM 702 C C . GLU A 1 89 ? 6.468 -18.917 7.447 1.00 74.00 89 GLU A C 1
ATOM 704 O O . GLU A 1 89 ? 6.213 -18.384 8.519 1.00 74.00 89 GLU A O 1
ATOM 709 N N . GLY A 1 90 ? 5.818 -18.599 6.320 1.00 77.44 90 GLY A N 1
ATOM 710 C CA . GLY A 1 90 ? 4.792 -17.552 6.282 1.00 77.44 90 GLY A CA 1
ATOM 711 C C . GLY A 1 90 ? 3.643 -17.850 7.247 1.00 77.44 90 GLY A C 1
ATOM 712 O O . GLY A 1 90 ? 3.325 -17.042 8.115 1.00 77.44 90 GLY A O 1
ATOM 713 N N . ALA A 1 91 ? 3.091 -19.063 7.183 1.00 79.00 91 ALA A N 1
ATOM 714 C CA . ALA A 1 91 ? 2.003 -19.482 8.063 1.00 79.00 91 ALA A CA 1
ATOM 715 C C . ALA A 1 91 ? 2.434 -19.584 9.539 1.00 79.00 91 ALA A C 1
ATOM 717 O O . ALA A 1 91 ? 1.650 -19.273 10.438 1.00 79.00 91 ALA A O 1
ATOM 718 N N . VAL A 1 92 ? 3.668 -20.022 9.808 1.00 85.31 92 VAL A N 1
ATOM 719 C CA . VAL A 1 92 ? 4.220 -20.115 11.169 1.00 85.31 92 VAL A CA 1
ATOM 720 C C . VAL A 1 92 ? 4.454 -18.723 11.759 1.00 85.31 92 VAL A C 1
ATOM 722 O O . VAL A 1 92 ? 4.047 -18.471 12.896 1.00 85.31 92 VAL A O 1
ATOM 725 N N . VAL A 1 93 ? 5.058 -17.815 10.988 1.00 84.62 93 VAL A N 1
ATOM 726 C CA . VAL A 1 93 ? 5.297 -16.418 11.370 1.00 84.62 93 VAL A CA 1
ATOM 727 C C . VAL A 1 93 ? 3.970 -15.711 11.610 1.00 84.62 93 VAL A C 1
ATOM 729 O O . VAL A 1 93 ? 3.792 -15.130 12.676 1.00 84.62 93 VAL A O 1
ATOM 732 N N . GLU A 1 94 ? 3.004 -15.829 10.696 1.00 85.94 94 GLU A N 1
ATOM 733 C CA . GLU A 1 94 ? 1.676 -15.229 10.853 1.00 85.94 94 GLU A CA 1
ATOM 734 C C . GLU A 1 94 ? 0.953 -15.753 12.095 1.00 85.94 94 GLU A C 1
ATOM 736 O O . GLU A 1 94 ? 0.399 -14.967 12.864 1.00 85.94 94 GLU A O 1
ATOM 741 N N . ARG A 1 95 ? 0.988 -17.068 12.345 1.00 90.00 95 ARG A N 1
ATOM 742 C CA . ARG A 1 95 ? 0.354 -17.665 13.530 1.00 90.00 95 ARG A CA 1
ATOM 743 C C . ARG A 1 95 ? 1.004 -17.180 14.825 1.00 90.00 95 ARG A C 1
ATOM 745 O O . ARG A 1 95 ? 0.297 -16.890 15.791 1.00 90.00 95 ARG A O 1
ATOM 752 N N . ARG A 1 96 ? 2.336 -17.079 14.851 1.00 92.69 96 ARG A N 1
ATOM 753 C CA . ARG A 1 96 ? 3.086 -16.600 16.020 1.00 92.69 96 ARG A CA 1
ATOM 754 C C . ARG A 1 96 ? 2.853 -15.109 16.265 1.00 92.69 96 ARG A C 1
ATOM 756 O O . ARG A 1 96 ? 2.537 -14.735 17.394 1.00 92.69 96 ARG A O 1
ATOM 763 N N . ALA A 1 97 ? 2.936 -14.292 15.217 1.00 90.75 97 ALA A N 1
ATOM 764 C CA . ALA A 1 97 ? 2.673 -12.857 15.268 1.00 90.75 97 ALA A CA 1
ATOM 765 C C . ALA A 1 97 ? 1.235 -12.578 15.719 1.00 90.75 97 ALA A C 1
ATOM 767 O O . ALA A 1 97 ? 1.016 -11.777 16.625 1.00 90.75 97 ALA A O 1
ATOM 768 N N . LEU A 1 98 ? 0.253 -13.303 15.170 1.00 93.44 98 LEU A N 1
ATOM 769 C CA . LEU A 1 98 ? -1.141 -13.193 15.592 1.00 93.44 98 LEU A CA 1
ATOM 770 C C . LEU A 1 98 ? -1.297 -13.485 17.088 1.00 93.44 98 LEU A C 1
ATOM 772 O O . LEU A 1 98 ? -1.978 -12.727 17.769 1.00 93.44 98 LEU A O 1
ATOM 776 N N . GLY A 1 99 ? -0.652 -14.531 17.614 1.00 94.00 99 GLY A N 1
ATOM 777 C CA . GLY A 1 99 ? -0.694 -14.851 19.045 1.00 94.00 99 GLY A CA 1
ATOM 778 C C . GLY A 1 99 ? -0.135 -13.731 19.930 1.00 94.00 99 GLY A C 1
ATOM 779 O O . GLY A 1 99 ? -0.771 -13.345 20.911 1.00 94.00 99 GLY A O 1
ATOM 780 N N . GLN A 1 100 ? 1.017 -13.167 19.558 1.00 95.19 100 GLN A N 1
ATOM 781 C CA . GLN A 1 100 ? 1.657 -12.065 20.286 1.00 95.19 100 GLN A CA 1
ATOM 782 C C . GLN A 1 100 ? 0.809 -10.787 20.251 1.00 95.19 100 GLN A C 1
ATOM 784 O O . GLN A 1 100 ? 0.524 -10.192 21.291 1.00 95.19 100 GLN A O 1
ATOM 789 N N . ILE A 1 101 ? 0.338 -10.403 19.064 1.00 95.12 101 ILE A N 1
ATOM 790 C CA . ILE A 1 101 ? -0.476 -9.200 18.873 1.00 95.12 101 ILE A CA 1
ATOM 791 C C . ILE A 1 101 ? -1.819 -9.348 19.579 1.00 95.12 101 ILE A C 1
ATOM 793 O O . ILE A 1 101 ? -2.283 -8.412 20.224 1.00 95.12 101 ILE A O 1
ATOM 797 N N . TRP A 1 102 ? -2.446 -10.524 19.501 1.00 95.94 102 TRP A N 1
ATOM 798 C CA . TRP A 1 102 ? -3.710 -10.782 20.182 1.00 95.94 102 TRP A CA 1
ATOM 799 C C . TRP A 1 102 ? -3.564 -10.663 21.699 1.00 95.94 102 TRP A C 1
ATOM 801 O O . TRP A 1 102 ? -4.433 -10.090 22.352 1.00 95.94 102 TRP A O 1
ATOM 811 N N . ALA A 1 103 ? -2.457 -11.140 22.272 1.00 95.94 103 ALA A N 1
ATOM 812 C CA . ALA A 1 103 ? -2.179 -10.975 23.696 1.00 95.94 103 ALA A CA 1
ATOM 813 C C . ALA A 1 103 ? -2.024 -9.494 24.097 1.00 95.94 103 ALA A C 1
ATOM 815 O O . ALA A 1 103 ? -2.584 -9.094 25.117 1.00 95.94 103 ALA A O 1
ATOM 816 N N . ALA A 1 104 ? -1.337 -8.691 23.277 1.00 96.12 104 ALA A N 1
ATOM 817 C CA . ALA A 1 104 ? -1.090 -7.265 23.517 1.00 96.12 104 ALA A CA 1
ATOM 818 C C . ALA A 1 104 ? -2.291 -6.347 23.205 1.00 96.12 104 ALA A C 1
ATOM 820 O O . ALA A 1 104 ? -2.334 -5.191 23.632 1.00 96.12 104 ALA A O 1
ATOM 821 N N . LEU A 1 105 ? -3.279 -6.830 22.449 1.00 96.81 105 LEU A N 1
ATOM 822 C CA . LEU A 1 105 ? -4.426 -6.030 22.038 1.00 96.81 105 LEU A CA 1
ATOM 823 C C . LEU A 1 105 ? -5.383 -5.766 23.223 1.00 96.81 105 LEU A C 1
ATOM 825 O O . LEU A 1 105 ? -5.709 -6.699 23.962 1.00 96.81 105 LEU A O 1
ATOM 829 N N . PRO A 1 106 ? -5.930 -4.539 23.372 1.00 96.50 106 PRO A N 1
ATOM 830 C CA . PRO A 1 106 ? -6.932 -4.252 24.396 1.00 96.50 106 PRO A CA 1
ATOM 831 C C . PRO A 1 106 ? -8.139 -5.193 24.321 1.00 96.50 106 PRO A C 1
ATOM 833 O O . PRO A 1 106 ? -8.651 -5.472 23.234 1.00 96.50 106 PRO A O 1
ATOM 836 N N . GLU A 1 107 ? -8.659 -5.611 25.478 1.00 96.56 107 GLU A N 1
ATOM 837 C CA . GLU A 1 107 ? -9.751 -6.591 25.563 1.00 96.56 107 GLU A CA 1
ATOM 838 C C . GLU A 1 107 ? -10.993 -6.172 24.764 1.00 96.56 107 GLU A C 1
ATOM 840 O O . GLU A 1 107 ? -11.581 -6.968 24.035 1.00 96.56 107 GLU A O 1
ATOM 845 N N . GLN A 1 108 ? -11.352 -4.886 24.807 1.00 96.25 108 GLN A N 1
ATOM 846 C CA . GLN A 1 108 ? -12.471 -4.361 24.024 1.00 96.25 108 GLN A CA 1
ATOM 847 C C . GLN A 1 108 ? -12.263 -4.546 22.512 1.00 96.25 108 GLN A C 1
ATOM 849 O O . GLN A 1 108 ? -13.204 -4.869 21.789 1.00 96.25 108 GLN A O 1
ATOM 854 N N . HIS A 1 109 ? -11.035 -4.366 22.019 1.00 97.25 109 HIS A N 1
ATOM 855 C CA . HIS A 1 109 ? -10.713 -4.563 20.607 1.00 97.25 109 HIS A CA 1
ATOM 856 C C . HIS A 1 109 ? -10.734 -6.047 20.229 1.00 97.25 109 HIS A C 1
ATOM 858 O O . HIS A 1 109 ? -11.260 -6.381 19.166 1.00 97.25 109 HIS A O 1
ATOM 864 N N . ARG A 1 110 ? -10.242 -6.935 21.107 1.00 97.50 110 ARG A N 1
ATOM 865 C CA . ARG A 1 110 ? -10.355 -8.389 20.920 1.00 97.50 110 ARG A CA 1
ATOM 866 C C . ARG A 1 110 ? -11.806 -8.832 20.790 1.00 97.50 110 ARG A C 1
ATOM 868 O O . ARG A 1 110 ? -12.136 -9.514 19.825 1.00 97.50 110 ARG A O 1
ATOM 875 N N . ARG A 1 111 ? -12.686 -8.401 21.704 1.00 97.25 111 ARG A N 1
ATOM 876 C CA . ARG A 1 111 ? -14.121 -8.751 21.678 1.00 97.25 111 ARG A CA 1
ATOM 877 C C . ARG A 1 111 ? -14.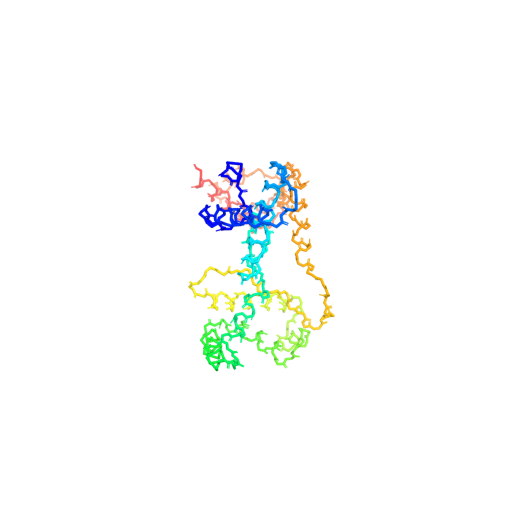793 -8.322 20.375 1.00 97.25 111 ARG A C 1
ATOM 879 O O . ARG A 1 111 ? -15.521 -9.106 19.779 1.00 97.25 111 ARG A O 1
ATOM 886 N N . VAL A 1 112 ? -14.496 -7.113 19.898 1.00 97.25 112 VAL A N 1
ATOM 887 C CA . VAL A 1 112 ? -15.044 -6.581 18.640 1.00 97.25 112 VAL A CA 1
ATOM 888 C C . VAL A 1 112 ? -14.564 -7.370 17.420 1.00 97.25 112 VAL A C 1
ATOM 890 O O . VAL A 1 112 ? -15.367 -7.704 16.550 1.00 97.25 112 VAL A O 1
ATOM 893 N N . LEU A 1 113 ? -13.265 -7.677 17.342 1.00 96.06 113 LEU A N 1
ATOM 894 C CA . LEU A 1 113 ? -12.712 -8.458 16.233 1.00 96.06 113 LEU A CA 1
ATOM 895 C C . LEU A 1 113 ? -13.207 -9.906 16.254 1.00 96.06 113 LEU A C 1
ATOM 897 O O . LEU A 1 113 ? -13.488 -10.452 15.191 1.00 96.06 113 LEU A O 1
ATOM 901 N N . ARG A 1 114 ? -13.357 -10.495 17.445 1.00 96.81 114 ARG A N 1
ATOM 902 C CA . ARG A 1 114 ? -13.896 -11.845 17.627 1.00 96.81 114 ARG A CA 1
ATOM 903 C C . ARG A 1 114 ? -15.353 -11.931 17.182 1.00 96.81 114 ARG A C 1
ATOM 905 O O . ARG A 1 114 ? -15.653 -12.748 16.327 1.00 96.81 114 ARG A O 1
ATOM 912 N N . ALA A 1 115 ? -16.208 -11.008 17.625 1.00 96.94 115 ALA A N 1
ATOM 913 C CA . ALA A 1 115 ? -17.599 -10.945 17.168 1.00 96.94 115 ALA A CA 1
ATOM 914 C C . ALA A 1 115 ? -17.698 -10.824 15.636 1.00 96.94 115 ALA A C 1
ATOM 916 O O . ALA A 1 115 ? -18.498 -11.499 14.995 1.00 96.94 115 ALA A O 1
ATOM 917 N N . LEU A 1 116 ? -16.842 -10.005 15.011 1.00 95.50 116 LEU A N 1
ATOM 918 C CA . LEU A 1 116 ? -16.815 -9.899 13.550 1.00 95.50 116 LEU A CA 1
ATOM 919 C C . LEU A 1 116 ? -16.328 -11.187 12.860 1.00 95.50 116 LEU A C 1
ATOM 921 O O . LEU A 1 116 ? -16.743 -11.467 11.734 1.00 95.50 116 LEU A O 1
ATOM 925 N N . ALA A 1 117 ? -15.425 -11.937 13.493 1.00 94.31 117 ALA A N 1
ATOM 926 C CA . ALA A 1 117 ? -14.942 -13.214 12.981 1.00 94.31 117 ALA A CA 1
ATOM 927 C C . ALA A 1 117 ? -16.015 -14.307 13.082 1.00 94.31 117 ALA A C 1
ATOM 929 O O . ALA A 1 117 ? -16.208 -15.029 12.108 1.00 94.31 117 ALA A O 1
ATOM 930 N N . ASP A 1 118 ? -16.733 -14.364 14.205 1.00 96.25 118 ASP A N 1
ATOM 931 C CA . ASP A 1 118 ? -17.743 -15.385 14.491 1.00 96.25 118 ASP A CA 1
ATOM 932 C C . ASP A 1 118 ? -18.998 -15.212 13.615 1.00 96.25 118 ASP A C 1
ATOM 934 O O . ASP A 1 118 ? -19.522 -16.188 13.085 1.00 96.25 118 ASP A O 1
ATOM 938 N N . HIS A 1 119 ? -19.452 -13.970 13.406 1.00 94.50 119 HIS A N 1
ATOM 939 C CA . HIS A 1 119 ? -20.688 -13.688 12.660 1.00 94.50 119 HIS A CA 1
ATOM 940 C C . HIS A 1 119 ? -20.468 -13.363 11.175 1.00 94.50 119 HIS A C 1
ATOM 942 O O . HIS A 1 119 ? -21.391 -13.436 10.372 1.00 94.50 119 HIS A O 1
ATOM 948 N N . GLY A 1 120 ? -19.267 -12.936 10.768 1.00 88.38 120 GLY A N 1
ATOM 949 C CA . GLY A 1 120 ? -18.952 -12.591 9.371 1.00 88.38 120 GLY A CA 1
ATOM 950 C C . GLY A 1 120 ? -19.628 -11.318 8.824 1.00 88.38 120 GLY A C 1
ATOM 951 O O . GLY A 1 120 ? -19.106 -10.714 7.877 1.00 88.38 120 GLY A O 1
ATOM 952 N N . HIS A 1 121 ? -20.720 -10.859 9.446 1.00 92.06 121 HIS A N 1
ATOM 953 C CA . HIS A 1 121 ? -21.507 -9.685 9.074 1.00 92.06 121 HIS A CA 1
ATOM 954 C C . HIS A 1 121 ? -21.502 -8.600 10.161 1.00 92.06 121 HIS A C 1
ATOM 956 O O . HIS A 1 121 ? -21.616 -8.865 11.353 1.00 92.06 121 HIS A O 1
ATOM 962 N N . TYR A 1 122 ? -21.397 -7.334 9.736 1.00 92.56 122 TYR A N 1
ATOM 963 C CA . TYR A 1 122 ? -21.297 -6.184 10.646 1.00 92.56 122 TYR A CA 1
ATOM 964 C C . TYR A 1 122 ? -22.555 -5.941 11.489 1.00 92.56 122 TYR A C 1
ATOM 966 O O . TYR A 1 122 ? -22.422 -5.459 12.607 1.00 92.56 122 TYR A O 1
ATOM 974 N N . ALA A 1 123 ? -23.746 -6.212 10.947 1.00 93.38 123 ALA A N 1
ATOM 975 C CA . ALA A 1 123 ? -25.007 -6.029 11.668 1.00 93.38 123 ALA A CA 1
ATOM 976 C C . ALA A 1 123 ? -25.142 -7.063 12.790 1.00 93.38 123 ALA A C 1
ATOM 978 O O . ALA A 1 123 ? -25.206 -6.690 13.952 1.00 93.38 123 ALA A O 1
ATOM 979 N N . GLU A 1 124 ? -25.018 -8.344 12.448 1.00 92.62 124 GLU A N 1
ATOM 980 C CA . GLU A 1 124 ? -25.093 -9.456 13.402 1.00 92.62 124 GLU A CA 1
ATOM 981 C C . GLU A 1 124 ? -24.032 -9.352 14.507 1.00 92.62 124 GLU A C 1
ATOM 983 O O . GLU A 1 124 ? -24.331 -9.543 15.682 1.00 92.62 124 GLU A O 1
ATOM 988 N N . ALA A 1 125 ? -22.801 -8.962 14.160 1.00 95.62 125 ALA A N 1
ATOM 989 C CA . ALA A 1 125 ? -21.747 -8.748 15.149 1.00 95.62 125 ALA A CA 1
ATOM 990 C C . ALA A 1 125 ? -22.008 -7.537 16.068 1.00 95.62 125 ALA A C 1
ATOM 992 O O . ALA A 1 125 ? -21.569 -7.534 17.219 1.00 95.62 125 ALA A O 1
ATOM 993 N N . ALA A 1 126 ? -22.692 -6.499 15.574 1.00 96.62 126 ALA A N 1
ATOM 994 C CA . ALA A 1 126 ? -23.085 -5.349 16.386 1.00 96.62 126 ALA A CA 1
ATOM 995 C C . ALA A 1 126 ? -24.200 -5.731 17.370 1.00 96.62 126 ALA A C 1
ATOM 997 O O . ALA A 1 126 ? -24.100 -5.404 18.555 1.00 96.62 126 ALA A O 1
ATOM 998 N N . ASP A 1 127 ? -25.190 -6.486 16.891 1.00 96.62 127 ASP A N 1
ATOM 999 C CA . ASP A 1 127 ? -26.309 -6.987 17.689 1.00 96.62 127 ASP A CA 1
ATOM 1000 C C . ASP A 1 127 ? -25.818 -7.933 18.795 1.00 96.62 127 ASP A C 1
ATOM 1002 O O . ASP A 1 127 ? -26.185 -7.763 19.957 1.00 96.62 127 ASP A O 1
ATOM 1006 N N . ALA A 1 128 ? -24.890 -8.843 18.479 1.00 96.88 128 ALA A N 1
ATOM 1007 C CA . ALA A 1 128 ? -24.274 -9.751 19.451 1.00 96.88 128 ALA A CA 1
ATOM 1008 C C . ALA A 1 128 ? -23.509 -9.028 20.578 1.00 96.88 128 ALA A C 1
ATOM 1010 O O . ALA A 1 128 ? -23.377 -9.548 21.685 1.00 96.88 128 ALA A O 1
ATOM 1011 N N . LEU A 1 129 ? -23.003 -7.819 20.313 1.00 96.12 129 LEU A N 1
ATOM 1012 C CA . LEU A 1 129 ? -22.328 -6.979 21.306 1.00 96.12 129 LEU A CA 1
ATOM 1013 C C . LEU A 1 129 ? -23.256 -5.950 21.968 1.00 96.12 129 LEU A C 1
ATOM 1015 O O . LEU A 1 129 ? -22.792 -5.198 22.828 1.00 96.12 129 LEU A O 1
ATOM 1019 N N . GLY A 1 130 ? -24.530 -5.881 21.570 1.00 96.69 130 GLY A N 1
ATOM 1020 C CA . GLY A 1 130 ? -25.492 -4.906 22.084 1.00 96.69 130 GLY A CA 1
ATOM 1021 C C . GLY A 1 130 ? -25.137 -3.455 21.745 1.00 96.69 130 GLY A C 1
ATOM 1022 O O . GLY A 1 130 ? -25.439 -2.545 22.517 1.00 96.69 130 GLY A O 1
ATOM 1023 N N . VAL A 1 131 ? -24.456 -3.214 20.620 1.00 97.06 131 VAL A N 1
ATOM 1024 C CA . VAL A 1 131 ? -24.059 -1.866 20.183 1.00 97.06 131 VAL A CA 1
ATOM 1025 C C . VAL A 1 131 ? -24.738 -1.487 18.876 1.00 97.06 131 VAL A C 1
ATOM 1027 O O . VAL A 1 131 ? -25.016 -2.321 18.024 1.00 97.06 131 VAL A O 1
ATOM 1030 N N . THR A 1 132 ? -24.948 -0.188 18.662 1.00 97.06 132 THR A N 1
ATOM 1031 C CA . THR A 1 132 ? -25.467 0.286 17.375 1.00 97.06 132 THR A CA 1
ATOM 1032 C C . THR A 1 132 ? -24.465 0.020 16.249 1.00 97.06 132 THR A C 1
ATOM 1034 O O . THR A 1 132 ? -23.249 0.147 16.432 1.00 97.06 132 THR A O 1
ATOM 1037 N N . LEU A 1 133 ? -24.967 -0.252 15.042 1.00 94.75 133 LEU A N 1
ATOM 1038 C CA . LEU A 1 133 ? -24.140 -0.518 13.860 1.00 94.75 133 LEU A CA 1
ATOM 1039 C C . LEU A 1 133 ? -23.097 0.588 13.591 1.00 94.75 133 LEU A C 1
ATOM 1041 O O . LEU A 1 133 ? -21.942 0.309 13.270 1.00 94.75 133 LEU A O 1
ATOM 1045 N N . GLY A 1 134 ? -23.472 1.862 13.763 1.00 93.12 134 GLY A N 1
ATOM 1046 C CA . GLY A 1 134 ? -22.554 2.997 13.598 1.00 93.12 134 GLY A CA 1
ATOM 1047 C C . GLY A 1 134 ? -21.423 3.028 14.636 1.00 93.12 134 GLY A C 1
ATOM 1048 O O . GLY A 1 134 ? -20.269 3.323 14.299 1.00 93.12 134 GLY A O 1
ATOM 1049 N N . SER A 1 135 ? -21.731 2.676 15.889 1.00 94.06 135 SER A N 1
ATOM 1050 C CA . SER A 1 135 ? -20.727 2.523 16.947 1.00 94.06 135 SER A CA 1
ATOM 1051 C C . SER A 1 135 ? -19.796 1.351 16.641 1.00 94.06 135 SER A C 1
ATOM 1053 O O . SER A 1 135 ? -18.573 1.497 16.698 1.00 94.06 135 SER A O 1
ATOM 1055 N N . PHE A 1 136 ? -20.357 0.225 16.192 1.00 96.12 136 PHE A N 1
ATOM 1056 C CA . PHE A 1 136 ? -19.597 -0.961 15.817 1.00 96.12 136 PHE A CA 1
ATOM 1057 C C . PHE A 1 136 ? -18.588 -0.683 14.694 1.00 96.12 136 PHE A C 1
ATOM 1059 O O . PHE A 1 136 ? -17.414 -1.028 14.826 1.00 96.12 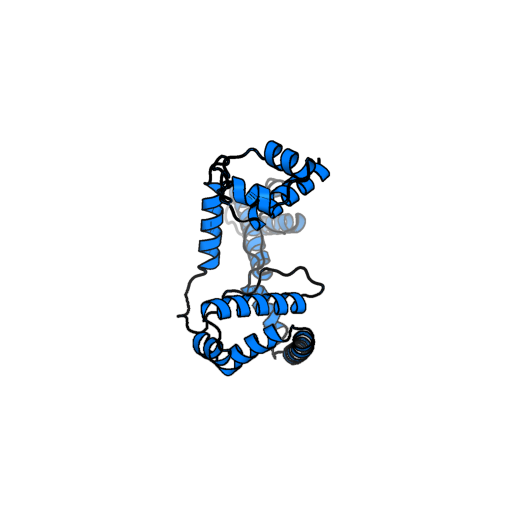136 PHE A O 1
ATOM 1066 N N . TYR A 1 137 ? -18.976 0.045 13.639 1.00 93.88 137 TYR A N 1
ATOM 1067 C CA . TYR A 1 137 ? -18.031 0.487 12.601 1.00 93.88 137 TYR A CA 1
ATOM 1068 C C . TYR A 1 137 ? -16.845 1.275 13.174 1.00 93.88 137 TYR A C 1
ATOM 1070 O O . TYR A 1 137 ? -15.695 1.063 12.774 1.00 93.88 137 TYR A O 1
ATOM 1078 N N . SER A 1 138 ? -17.114 2.175 14.122 1.00 94.25 138 SER A N 1
ATOM 1079 C CA . SER A 1 138 ? -16.077 2.980 14.774 1.00 94.25 138 SER A CA 1
ATOM 1080 C C . SER A 1 138 ? -15.156 2.119 15.641 1.00 94.25 138 SER A C 1
ATOM 1082 O O . SER A 1 138 ? -13.936 2.293 15.596 1.00 94.25 138 SER A O 1
ATOM 1084 N N . LEU A 1 139 ? -15.719 1.163 16.385 1.00 95.81 139 LEU A N 1
ATOM 1085 C CA . LEU A 1 139 ? -14.974 0.209 17.207 1.00 95.81 139 LEU A CA 1
ATOM 1086 C C . LEU A 1 139 ? -14.075 -0.692 16.356 1.00 95.81 139 LEU A C 1
ATOM 1088 O O . LEU A 1 139 ? -12.881 -0.780 16.630 1.00 95.81 139 LEU A O 1
ATOM 1092 N N . VAL A 1 140 ? -14.599 -1.276 15.273 1.00 95.38 140 VAL A N 1
ATOM 1093 C CA . VAL A 1 140 ? -13.813 -2.095 14.335 1.00 95.38 140 VAL A CA 1
ATOM 1094 C C . VAL A 1 140 ? -12.687 -1.270 13.713 1.00 95.38 140 VAL A C 1
ATOM 1096 O O . VAL A 1 140 ? -11.557 -1.745 13.602 1.00 95.38 140 VAL A O 1
ATOM 1099 N N . SER A 1 141 ? -12.953 -0.015 13.332 1.00 92.31 141 SER A N 1
ATOM 1100 C CA . SER A 1 141 ? -11.913 0.857 12.779 1.00 92.31 141 SER A CA 1
ATOM 1101 C C . SER A 1 141 ? -10.782 1.124 13.776 1.00 92.31 141 SER A C 1
ATOM 1103 O O . SER A 1 141 ? -9.618 1.110 13.373 1.00 92.31 141 SER A O 1
ATOM 1105 N N . ARG A 1 142 ? -11.093 1.358 15.057 1.00 94.56 142 ARG A N 1
ATOM 1106 C CA . ARG A 1 142 ? -10.080 1.549 16.109 1.00 94.56 142 ARG A CA 1
ATOM 1107 C C . ARG A 1 142 ? -9.321 0.259 16.403 1.00 94.56 142 ARG A C 1
ATOM 1109 O O . ARG A 1 142 ? -8.095 0.293 16.427 1.00 94.56 142 ARG A O 1
ATOM 1116 N N . ALA A 1 143 ? -10.027 -0.863 16.525 1.00 95.19 143 ALA A N 1
ATOM 1117 C CA . ALA A 1 143 ? -9.427 -2.173 16.757 1.00 95.19 143 ALA A CA 1
ATOM 1118 C C . ALA A 1 143 ? -8.433 -2.547 15.647 1.00 95.19 143 ALA A C 1
ATOM 1120 O O . ALA A 1 143 ? -7.309 -2.940 15.938 1.00 95.19 143 ALA A O 1
ATOM 1121 N N . ARG A 1 144 ? -8.795 -2.328 14.374 1.00 93.44 144 ARG A N 1
ATOM 1122 C CA . ARG A 1 144 ? -7.898 -2.557 13.228 1.00 93.44 144 ARG A CA 1
ATOM 1123 C C . ARG A 1 144 ? -6.672 -1.654 13.239 1.00 93.44 144 ARG A C 1
ATOM 1125 O O . ARG A 1 144 ? -5.591 -2.116 12.907 1.00 93.44 144 ARG A O 1
ATOM 1132 N N . LYS A 1 145 ? -6.820 -0.381 13.618 1.00 91.75 145 LYS A N 1
ATOM 1133 C CA . LYS A 1 145 ? -5.674 0.533 13.752 1.00 91.75 145 LYS A CA 1
ATOM 1134 C C . LYS A 1 145 ? -4.726 0.092 14.862 1.00 91.75 145 LYS A C 1
ATOM 1136 O O . LYS A 1 145 ? -3.524 0.142 14.653 1.00 91.75 145 LYS A O 1
ATOM 1141 N N . ALA A 1 146 ? -5.261 -0.337 16.004 1.00 93.56 146 ALA A N 1
ATOM 1142 C CA . ALA A 1 146 ? -4.456 -0.844 17.110 1.00 93.56 146 ALA A CA 1
ATOM 1143 C C . ALA A 1 146 ? -3.717 -2.132 16.718 1.00 93.56 146 ALA A C 1
ATOM 1145 O O . ALA A 1 146 ? -2.511 -2.219 16.904 1.00 93.56 146 ALA A O 1
ATOM 1146 N N . PHE A 1 147 ? -4.420 -3.081 16.092 1.00 93.62 147 PHE A N 1
ATOM 1147 C CA . PHE A 1 147 ? -3.811 -4.296 15.551 1.00 93.62 147 PHE A CA 1
ATOM 1148 C C . PHE A 1 147 ? -2.697 -3.971 14.548 1.00 93.62 147 PHE A C 1
ATOM 1150 O O . PHE A 1 147 ? -1.602 -4.505 14.643 1.00 93.62 147 PHE A O 1
ATOM 1157 N N . PHE A 1 148 ? -2.962 -3.060 13.609 1.00 90.44 148 PHE A N 1
ATOM 1158 C CA . PHE A 1 148 ? -1.999 -2.654 12.587 1.00 90.44 148 PHE A CA 1
ATOM 1159 C C . PHE A 1 148 ? -0.770 -1.947 13.173 1.00 90.44 148 PHE A C 1
ATOM 1161 O O . PHE A 1 148 ? 0.335 -2.151 12.689 1.00 90.44 148 PHE A O 1
ATOM 1168 N N . ALA A 1 149 ? -0.949 -1.136 14.219 1.00 90.38 149 ALA A N 1
ATOM 1169 C CA . ALA A 1 149 ? 0.163 -0.495 14.914 1.00 90.38 149 ALA A CA 1
ATOM 1170 C C . ALA A 1 149 ? 1.080 -1.522 15.596 1.00 90.38 149 ALA A C 1
ATOM 1172 O O . ALA A 1 149 ? 2.290 -1.387 15.493 1.00 90.38 149 ALA A O 1
ATOM 1173 N N . LEU A 1 150 ? 0.507 -2.553 16.228 1.00 92.12 150 LEU A N 1
ATOM 1174 C CA . LEU A 1 150 ? 1.271 -3.653 16.832 1.00 92.12 150 LEU A CA 1
ATOM 1175 C C . LEU A 1 150 ? 1.946 -4.538 15.776 1.00 92.12 150 LEU A C 1
ATOM 1177 O O . LEU A 1 150 ? 3.070 -4.979 15.961 1.00 92.12 150 LEU A O 1
ATOM 1181 N N . TRP A 1 151 ? 1.276 -4.780 14.646 1.00 89.81 151 TRP A N 1
ATOM 1182 C CA . TRP A 1 151 ? 1.840 -5.567 13.545 1.00 89.81 151 TRP A CA 1
ATOM 1183 C C . TRP A 1 151 ? 3.110 -4.941 12.958 1.00 89.81 151 TRP A C 1
ATOM 1185 O O . TRP A 1 151 ? 4.015 -5.653 12.542 1.00 89.81 151 TRP A O 1
ATOM 1195 N N . HIS A 1 152 ? 3.165 -3.612 12.927 1.00 87.81 152 HIS A N 1
ATOM 1196 C CA . HIS A 1 152 ? 4.301 -2.845 12.420 1.00 87.81 152 HIS A CA 1
ATOM 1197 C C . HIS A 1 152 ? 5.092 -2.172 13.543 1.00 87.81 152 HIS A C 1
ATOM 1199 O O . HIS A 1 152 ? 5.733 -1.143 13.319 1.00 87.81 152 HIS A O 1
ATOM 1205 N N . GLU A 1 153 ? 5.034 -2.707 14.762 1.00 82.75 153 GLU A N 1
ATOM 1206 C CA . GLU A 1 153 ? 5.916 -2.248 15.826 1.00 82.75 153 GLU A CA 1
ATOM 1207 C C . GLU A 1 153 ? 7.366 -2.424 15.335 1.00 82.75 153 GLU A C 1
ATOM 1209 O O . GLU A 1 153 ? 7.733 -3.494 14.858 1.00 82.75 153 GLU A O 1
ATOM 1214 N N . HIS A 1 154 ? 8.155 -1.341 15.367 1.00 80.00 154 HIS A N 1
ATOM 1215 C CA . HIS A 1 154 ? 9.510 -1.202 14.789 1.00 80.00 154 HIS A CA 1
ATOM 1216 C C . HIS A 1 154 ? 9.626 -0.851 13.290 1.00 80.00 154 HIS A C 1
ATOM 1218 O O . HIS A 1 154 ? 10.740 -0.667 12.802 1.00 80.00 154 HIS A O 1
ATOM 1224 N N . GLU A 1 155 ? 8.520 -0.638 12.575 1.00 81.56 155 GLU A N 1
ATOM 1225 C CA . GLU A 1 155 ? 8.521 -0.145 11.191 1.00 81.56 155 GLU A CA 1
ATOM 1226 C C . GLU A 1 155 ? 7.745 1.176 11.054 1.00 81.56 155 GLU A C 1
ATOM 1228 O O . GLU A 1 155 ? 6.861 1.489 11.849 1.00 81.56 155 GLU A O 1
ATOM 1233 N N . VAL A 1 156 ? 8.037 1.970 10.014 1.00 73.00 156 VAL A N 1
ATOM 1234 C CA . VAL A 1 156 ? 7.171 3.096 9.619 1.00 73.00 156 VAL A CA 1
ATOM 1235 C C . VAL A 1 156 ? 6.122 2.552 8.647 1.00 73.00 156 VAL A C 1
ATOM 1237 O O . VAL A 1 156 ? 6.461 2.271 7.494 1.00 73.00 156 VAL A O 1
ATOM 1240 N N . PRO A 1 157 ? 4.850 2.396 9.054 1.00 62.91 157 PRO A N 1
ATOM 1241 C CA . PRO A 1 157 ? 3.896 1.677 8.230 1.00 62.91 157 PRO A CA 1
ATOM 1242 C C . PRO A 1 157 ? 3.530 2.474 6.977 1.00 62.91 157 PRO A C 1
ATOM 1244 O O . PRO A 1 157 ? 3.284 3.686 7.025 1.00 62.91 157 PRO A O 1
ATOM 1247 N N . SER A 1 158 ? 3.360 1.772 5.857 1.00 59.62 158 SER A N 1
ATOM 1248 C CA . SER A 1 158 ? 2.533 2.295 4.768 1.00 59.62 158 SER A CA 1
ATOM 1249 C C . SER A 1 158 ? 1.058 2.320 5.213 1.00 59.62 158 SER A C 1
ATOM 1251 O O . SER A 1 158 ? 0.678 1.684 6.192 1.00 59.62 158 SER A O 1
ATOM 1253 N N . ARG A 1 159 ? 0.212 3.136 4.571 1.00 60.31 159 ARG A N 1
ATOM 1254 C CA . ARG A 1 159 ? -1.197 3.337 4.982 1.00 60.31 159 ARG A CA 1
ATOM 1255 C C . ARG A 1 159 ? -1.931 2.007 5.259 1.00 60.31 159 ARG A C 1
ATOM 1257 O O . ARG A 1 159 ? -1.685 1.050 4.528 1.00 60.31 159 ARG A O 1
ATOM 1264 N N . PRO A 1 160 ? -2.903 1.978 6.201 1.00 60.75 160 PRO A N 1
ATOM 1265 C CA . PRO A 1 160 ? -3.674 0.776 6.506 1.00 60.75 160 PRO A CA 1
ATOM 1266 C C . PRO A 1 160 ? -4.235 0.132 5.240 1.00 60.75 160 PRO A C 1
ATOM 1268 O O . PRO A 1 160 ? -4.702 0.842 4.338 1.00 60.75 160 PRO A O 1
ATOM 1271 N N . TRP A 1 161 ? -4.201 -1.201 5.198 1.00 58.19 161 TRP A N 1
ATOM 1272 C CA . TRP A 1 161 ? -4.735 -1.987 4.091 1.00 58.19 161 TRP A CA 1
ATOM 1273 C C . TRP A 1 161 ? -6.184 -1.585 3.785 1.00 58.19 161 TRP A C 1
ATOM 1275 O O . TRP A 1 161 ? -6.918 -1.131 4.665 1.00 58.19 161 TRP A O 1
ATOM 1285 N N . GLY A 1 162 ? -6.550 -1.663 2.501 1.00 62.50 162 GLY A N 1
ATOM 1286 C CA . GLY A 1 162 ? -7.761 -1.068 1.931 1.00 62.50 162 GLY A CA 1
ATOM 1287 C C . GLY A 1 162 ? -9.075 -1.381 2.663 1.00 62.50 162 GLY A C 1
ATOM 1288 O O . GLY A 1 162 ? -9.162 -2.220 3.551 1.00 62.50 162 GLY A O 1
ATOM 1289 N N . ASN A 1 163 ? -10.142 -0.680 2.276 1.00 61.00 163 ASN A N 1
ATOM 1290 C CA . ASN A 1 163 ? -11.443 -0.829 2.930 1.00 61.00 163 ASN A CA 1
ATOM 1291 C C . ASN A 1 163 ? -11.980 -2.263 2.812 1.00 61.00 163 ASN A C 1
ATOM 1293 O O . ASN A 1 163 ? -12.031 -2.813 1.712 1.00 61.00 163 ASN A O 1
ATOM 1297 N N . ASP A 1 164 ? -12.455 -2.805 3.933 1.00 65.19 164 ASP A N 1
ATOM 1298 C CA . ASP A 1 164 ? -13.145 -4.093 3.979 1.00 65.19 164 ASP A CA 1
ATOM 1299 C C . ASP A 1 164 ? -14.381 -4.090 3.065 1.00 65.19 164 ASP A C 1
ATOM 1301 O O . ASP A 1 164 ? -15.178 -3.144 3.045 1.00 65.19 164 ASP A O 1
ATOM 1305 N N . VAL A 1 165 ? -14.497 -5.154 2.276 1.00 64.56 165 VAL A N 1
ATOM 1306 C CA . VAL A 1 165 ? -15.506 -5.358 1.233 1.00 64.56 165 VAL A CA 1
ATOM 1307 C C . VAL A 1 165 ? -16.516 -6.447 1.595 1.00 64.56 165 VAL A C 1
ATOM 1309 O O . VAL A 1 165 ? -17.403 -6.720 0.787 1.00 64.56 165 VAL A O 1
ATOM 1312 N N . ARG A 1 166 ? -16.454 -7.034 2.799 1.00 66.12 166 ARG A N 1
ATOM 1313 C CA . ARG A 1 166 ? -17.466 -7.991 3.276 1.00 66.12 166 ARG A CA 1
ATOM 1314 C C . ARG A 1 166 ? -18.876 -7.394 3.161 1.00 66.12 166 ARG A C 1
ATOM 1316 O O . ARG A 1 166 ? -19.138 -6.280 3.616 1.00 66.12 166 ARG A O 1
ATOM 1323 N N . GLY A 1 167 ? -19.770 -8.116 2.483 1.00 56.75 167 GLY A N 1
ATOM 1324 C CA . GLY A 1 167 ? -21.148 -7.685 2.208 1.00 56.75 167 GLY A CA 1
ATOM 1325 C C . GLY A 1 167 ? -21.308 -6.617 1.114 1.00 56.75 167 GLY A C 1
ATOM 1326 O O . GLY A 1 167 ? -22.420 -6.154 0.872 1.00 56.75 167 GLY A O 1
ATOM 1327 N N . ARG A 1 168 ? -20.234 -6.204 0.425 1.00 58.22 168 ARG A N 1
ATOM 1328 C CA . ARG A 1 168 ? -20.300 -5.247 -0.693 1.00 58.22 168 ARG A CA 1
ATOM 1329 C C . ARG A 1 168 ? -19.990 -5.943 -2.016 1.00 58.22 168 ARG A C 1
ATOM 1331 O O . ARG A 1 168 ? -19.058 -6.733 -2.111 1.00 58.22 168 ARG A O 1
ATOM 1338 N N . LYS A 1 169 ? -20.724 -5.587 -3.080 1.00 54.19 169 LYS A N 1
ATOM 1339 C CA . LYS A 1 169 ? -20.390 -6.011 -4.452 1.00 54.19 169 LYS A CA 1
ATOM 1340 C C . LYS A 1 169 ? -18.952 -5.597 -4.786 1.00 54.19 169 LYS A C 1
ATOM 1342 O O . LYS A 1 169 ? -18.586 -4.436 -4.570 1.00 54.19 169 LYS A O 1
ATOM 1347 N N . LEU A 1 170 ? -18.168 -6.528 -5.337 1.00 50.22 170 LEU A N 1
ATOM 1348 C CA . LEU A 1 170 ? -16.780 -6.311 -5.750 1.00 50.22 170 LEU A CA 1
ATOM 1349 C C . LEU A 1 170 ? -16.713 -5.101 -6.699 1.00 50.22 170 LEU A C 1
ATOM 1351 O O . LEU A 1 170 ? -17.193 -5.146 -7.834 1.00 50.22 170 LEU A O 1
ATOM 1355 N N . ARG A 1 171 ? -16.168 -3.973 -6.236 1.00 52.75 171 ARG A N 1
ATOM 1356 C CA . ARG A 1 171 ? -16.078 -2.766 -7.067 1.00 52.75 171 ARG A CA 1
ATOM 1357 C C . ARG A 1 171 ? -14.862 -2.879 -7.982 1.00 52.75 171 ARG A C 1
ATOM 1359 O O . ARG A 1 171 ? -13.735 -2.757 -7.524 1.00 52.75 171 ARG A O 1
ATOM 1366 N N . ARG A 1 172 ? -15.088 -3.038 -9.291 1.00 46.22 172 ARG A N 1
ATOM 1367 C CA . ARG A 1 172 ? -14.046 -3.189 -10.333 1.00 46.22 172 ARG A CA 1
ATOM 1368 C C . ARG A 1 172 ? -13.139 -1.962 -10.577 1.00 46.22 172 ARG A C 1
ATOM 1370 O O . ARG A 1 172 ? -12.476 -1.903 -11.605 1.00 46.22 172 ARG A O 1
ATOM 1377 N N . LYS A 1 173 ? -13.078 -0.961 -9.691 1.00 46.53 173 LYS A N 1
ATOM 1378 C CA . LYS A 1 173 ? -12.213 0.225 -9.871 1.00 46.53 173 LYS A CA 1
ATOM 1379 C C . LYS A 1 173 ? -11.697 0.742 -8.530 1.00 46.53 173 LYS A C 1
ATOM 1381 O O . LYS A 1 173 ? -12.442 0.775 -7.553 1.00 46.53 173 LYS A O 1
ATOM 1386 N N . ASN A 1 174 ? -10.450 1.223 -8.517 1.00 49.75 174 ASN A N 1
ATOM 1387 C CA . ASN A 1 174 ? -9.787 1.881 -7.384 1.00 49.75 174 ASN A CA 1
ATOM 1388 C C . ASN A 1 174 ? -10.444 3.237 -7.055 1.00 49.75 174 ASN A C 1
ATOM 1390 O O . ASN A 1 174 ? -9.865 4.304 -7.273 1.00 49.75 174 ASN A O 1
ATOM 1394 N N . VAL A 1 175 ? -11.666 3.202 -6.513 1.00 55.62 175 VAL A N 1
ATOM 1395 C CA . VAL A 1 175 ? -12.422 4.379 -6.050 1.00 55.62 175 VAL A CA 1
ATOM 1396 C C . VAL A 1 175 ? -11.591 5.192 -5.057 1.00 55.62 175 VAL A C 1
ATOM 1398 O O . VAL A 1 175 ? -11.667 6.412 -5.061 1.00 55.62 175 VAL A O 1
ATOM 1401 N N . THR A 1 176 ? -10.726 4.547 -4.273 1.00 53.72 176 THR A N 1
ATOM 1402 C CA . THR A 1 176 ? -9.822 5.204 -3.323 1.00 53.72 176 THR A CA 1
ATOM 1403 C C . THR A 1 176 ? -8.804 6.108 -4.018 1.00 53.72 176 THR A C 1
ATOM 1405 O O . THR A 1 176 ? -8.608 7.237 -3.584 1.00 53.72 176 THR A O 1
ATOM 1408 N N . VAL A 1 177 ? -8.203 5.672 -5.132 1.00 54.12 177 VAL A N 1
ATOM 1409 C CA . VAL A 1 177 ? -7.244 6.490 -5.897 1.00 54.12 177 VAL A CA 1
ATOM 1410 C C . VAL A 1 177 ? -7.960 7.658 -6.569 1.00 54.12 177 VAL A C 1
ATOM 1412 O O . VAL A 1 177 ? -7.459 8.780 -6.544 1.00 54.12 177 VAL A O 1
ATOM 1415 N N . ILE A 1 178 ? -9.159 7.424 -7.112 1.00 56.19 178 ILE A N 1
ATOM 1416 C CA . ILE A 1 178 ? -9.980 8.472 -7.733 1.00 56.19 178 ILE A CA 1
ATOM 1417 C C . ILE A 1 178 ? -10.436 9.495 -6.684 1.00 56.19 178 ILE A C 1
ATOM 1419 O O . ILE A 1 178 ? -10.279 10.692 -6.902 1.00 56.19 178 ILE A O 1
ATOM 1423 N N . ALA A 1 179 ? -10.924 9.044 -5.528 1.00 58.84 179 ALA A N 1
ATOM 1424 C CA . ALA A 1 179 ? -11.387 9.901 -4.440 1.00 58.84 179 ALA A CA 1
ATOM 1425 C C . ALA A 1 179 ? -10.238 10.678 -3.782 1.00 58.84 179 ALA A C 1
ATOM 1427 O O . ALA A 1 179 ? -10.399 11.855 -3.460 1.00 58.84 179 ALA A O 1
ATOM 1428 N N . VAL A 1 180 ? -9.063 10.057 -3.616 1.00 63.62 180 VAL A N 1
ATOM 1429 C CA . VAL A 1 180 ? -7.851 10.748 -3.155 1.00 63.62 180 VAL A CA 1
ATOM 1430 C C . VAL A 1 180 ? -7.446 11.804 -4.176 1.00 63.62 180 VAL A C 1
ATOM 1432 O O . VAL A 1 180 ? -7.352 12.965 -3.801 1.00 63.62 180 VAL A O 1
ATOM 1435 N N . ARG A 1 181 ? -7.316 11.457 -5.465 1.00 65.69 181 ARG A N 1
ATOM 1436 C CA . ARG A 1 181 ? -6.979 12.419 -6.533 1.00 65.69 181 ARG A CA 1
ATOM 1437 C C . ARG A 1 181 ? -7.998 13.554 -6.640 1.00 65.69 181 ARG A C 1
ATOM 1439 O O . ARG A 1 181 ? -7.602 14.701 -6.824 1.00 65.69 181 ARG A O 1
ATOM 1446 N N . GLN A 1 182 ? -9.291 13.269 -6.486 1.00 63.56 182 GLN A N 1
ATOM 1447 C CA . GLN A 1 182 ? -10.335 14.294 -6.438 1.00 63.56 182 GLN A CA 1
ATOM 1448 C C . GLN A 1 182 ? -10.179 15.201 -5.218 1.00 63.56 182 GLN A C 1
ATOM 1450 O O . GLN A 1 182 ? -10.229 16.416 -5.375 1.00 63.56 182 GLN A O 1
ATOM 1455 N N . ARG A 1 183 ? -9.920 14.659 -4.021 1.00 67.81 183 ARG A N 1
ATOM 1456 C CA . ARG A 1 183 ? -9.665 15.476 -2.823 1.00 67.81 183 ARG A CA 1
ATOM 1457 C C . ARG A 1 183 ? -8.419 16.339 -2.969 1.00 67.81 183 ARG A C 1
ATOM 1459 O O . ARG A 1 183 ? -8.464 17.499 -2.576 1.00 67.81 183 ARG A O 1
ATOM 1466 N N . THR A 1 184 ? -7.337 15.821 -3.545 1.00 65.69 184 THR A N 1
ATOM 1467 C CA . THR A 1 184 ? -6.122 16.609 -3.790 1.00 65.69 184 THR A CA 1
ATOM 1468 C C . THR A 1 184 ? -6.395 17.731 -4.791 1.00 65.69 184 THR A C 1
ATOM 1470 O O . THR A 1 184 ? -6.033 18.872 -4.531 1.00 65.69 184 THR A O 1
ATOM 1473 N N . ARG A 1 185 ? -7.127 17.448 -5.881 1.00 71.50 185 ARG A N 1
ATOM 1474 C CA . ARG A 1 185 ? -7.552 18.462 -6.864 1.00 71.50 185 ARG A CA 1
ATOM 1475 C C . ARG A 1 185 ? -8.472 19.520 -6.253 1.00 71.50 185 ARG A C 1
ATOM 1477 O O . ARG A 1 185 ? -8.303 20.698 -6.533 1.00 71.50 185 ARG A O 1
ATOM 1484 N N . LEU A 1 186 ? -9.417 19.123 -5.403 1.00 70.88 186 LEU A N 1
ATOM 1485 C CA . LEU A 1 186 ? -10.315 20.050 -4.708 1.00 70.88 186 LEU A CA 1
ATOM 1486 C C . LEU A 1 186 ? -9.583 20.895 -3.658 1.00 70.88 186 LEU A C 1
ATOM 1488 O O . LEU A 1 186 ? -9.957 22.043 -3.453 1.00 70.88 186 LEU A O 1
ATOM 1492 N N . ARG A 1 187 ? -8.540 20.356 -3.013 1.00 67.88 187 ARG A N 1
ATOM 1493 C CA . ARG A 1 187 ? -7.665 21.112 -2.103 1.00 67.88 187 ARG A CA 1
ATOM 1494 C C . ARG A 1 187 ? -6.787 22.111 -2.853 1.00 67.88 187 ARG A C 1
ATOM 1496 O O . ARG A 1 187 ? -6.688 23.241 -2.408 1.00 67.88 187 ARG A O 1
ATOM 1503 N N . ALA A 1 188 ? -6.223 21.722 -3.995 1.00 69.00 188 ALA A N 1
ATOM 1504 C CA . ALA A 1 188 ? -5.415 22.606 -4.837 1.00 69.00 188 ALA A CA 1
ATOM 1505 C C . ALA A 1 188 ? -6.246 23.717 -5.507 1.00 69.00 188 ALA A C 1
ATOM 1507 O O . ALA A 1 188 ? -5.749 24.810 -5.733 1.00 69.00 188 ALA A O 1
ATOM 1508 N N . ARG A 1 189 ? -7.526 23.452 -5.799 1.00 68.50 189 ARG A N 1
ATOM 1509 C CA . ARG A 1 189 ? -8.488 24.449 -6.304 1.00 68.50 189 ARG A CA 1
ATOM 1510 C C . ARG A 1 189 ? -9.124 25.297 -5.202 1.00 68.50 189 ARG A C 1
ATOM 1512 O O . ARG A 1 189 ? -9.986 26.123 -5.492 1.00 68.50 189 ARG A O 1
ATOM 1519 N N . ARG A 1 190 ? -8.779 25.055 -3.936 1.00 60.25 190 ARG A N 1
ATOM 1520 C CA . ARG A 1 190 ? -9.330 25.812 -2.816 1.00 60.25 190 ARG A CA 1
ATOM 1521 C C . ARG A 1 190 ? -8.529 27.117 -2.717 1.00 60.25 190 ARG A C 1
ATOM 1523 O O . ARG A 1 190 ? -7.320 27.028 -2.529 1.00 60.25 190 ARG A O 1
ATOM 1530 N N . PRO A 1 191 ? -9.155 28.298 -2.860 1.00 62.62 191 PRO A N 1
ATOM 1531 C CA . PRO A 1 191 ? -8.452 29.559 -2.653 1.00 62.62 191 PRO A CA 1
ATOM 1532 C C . PRO A 1 191 ? -7.887 29.586 -1.227 1.00 62.62 191 PRO A C 1
ATOM 1534 O O . PRO A 1 191 ? -8.566 29.136 -0.296 1.00 62.62 191 PRO A O 1
ATOM 1537 N N . ALA A 1 192 ? -6.651 30.076 -1.079 1.00 61.62 192 ALA A N 1
ATOM 1538 C CA . ALA A 1 192 ? -5.925 30.144 0.196 1.00 61.62 192 ALA A CA 1
ATOM 1539 C C . ALA A 1 192 ? -6.702 30.909 1.283 1.00 61.62 192 ALA A C 1
ATOM 1541 O O . ALA A 1 192 ? -6.503 30.672 2.468 1.00 61.62 192 ALA A O 1
ATOM 1542 N N . ASP A 1 193 ? -7.642 31.748 0.854 1.00 53.53 193 ASP A N 1
ATOM 1543 C CA . ASP A 1 193 ? -8.356 32.713 1.677 1.00 53.53 193 ASP A CA 1
ATOM 1544 C C . ASP A 1 193 ? -9.770 32.269 2.088 1.00 53.53 193 ASP A C 1
ATOM 1546 O O . ASP A 1 193 ? -10.610 33.066 2.498 1.00 53.53 193 ASP A O 1
ATOM 1550 N N . ARG A 1 194 ? -10.100 30.974 1.960 1.00 48.25 194 ARG A N 1
ATOM 1551 C CA . ARG A 1 194 ? -11.354 30.474 2.541 1.00 48.25 194 ARG A CA 1
ATOM 1552 C C . ARG A 1 194 ? -11.178 30.353 4.055 1.00 48.25 194 ARG A C 1
ATOM 1554 O O . ARG A 1 194 ? -10.408 29.478 4.465 1.00 48.25 194 ARG A O 1
ATOM 1561 N N . PRO A 1 195 ? -11.923 31.119 4.879 1.00 48.66 195 PRO A N 1
ATOM 1562 C CA . PRO A 1 195 ? -11.847 30.987 6.322 1.00 48.66 195 PRO A CA 1
ATOM 1563 C C . PRO A 1 195 ? -12.110 29.530 6.688 1.00 48.66 195 PRO A C 1
ATOM 1565 O O . PRO A 1 195 ? -13.083 28.902 6.250 1.00 48.66 195 PRO A O 1
ATOM 1568 N N . ASN A 1 196 ? -11.164 28.958 7.428 1.00 47.69 196 ASN A N 1
ATOM 1569 C CA . ASN A 1 196 ? -11.270 27.605 7.926 1.00 47.69 196 ASN A CA 1
ATOM 1570 C C . ASN A 1 196 ? -12.524 27.572 8.801 1.00 47.69 196 ASN A C 1
ATOM 1572 O O . ASN A 1 196 ? -12.559 28.188 9.861 1.00 47.69 196 ASN A O 1
ATOM 1576 N N . ASN A 1 197 ? -13.576 26.885 8.355 1.00 47.66 197 ASN A N 1
ATOM 1577 C CA . ASN A 1 197 ? -14.815 26.744 9.121 1.00 47.66 197 ASN A CA 1
ATOM 1578 C C . ASN A 1 197 ? -14.618 25.739 10.278 1.00 47.66 197 ASN A C 1
ATOM 1580 O O . ASN A 1 197 ? -15.448 24.868 10.540 1.00 47.66 197 ASN A O 1
ATOM 1584 N N . SER A 1 198 ? -13.464 25.815 10.947 1.00 48.94 198 SER A N 1
ATOM 1585 C CA . SER A 1 198 ? -13.244 25.313 12.290 1.00 48.94 198 SER A CA 1
ATOM 1586 C C . SER A 1 198 ? -14.147 26.137 13.190 1.00 48.94 198 SER A C 1
ATOM 1588 O O . SER A 1 198 ? -13.706 27.170 13.672 1.00 48.94 198 SER A O 1
ATOM 1590 N N . ARG A 1 199 ? -15.423 25.726 13.293 1.00 49.75 199 ARG A N 1
ATOM 1591 C CA . ARG A 1 199 ? -16.462 26.269 14.184 1.00 49.75 199 ARG A CA 1
ATOM 1592 C C . ARG A 1 199 ? -16.122 27.685 14.641 1.00 49.75 199 ARG A C 1
ATOM 1594 O O . ARG A 1 199 ? -15.478 27.815 15.683 1.00 49.75 199 ARG A O 1
ATOM 1601 N N . ALA A 1 200 ? -16.507 28.694 13.853 1.00 50.31 200 ALA A N 1
ATOM 1602 C CA . ALA A 1 200 ? -16.424 30.091 14.271 1.00 50.31 200 ALA A CA 1
ATOM 1603 C C . ALA A 1 200 ? -16.750 30.154 15.768 1.00 50.31 200 ALA A C 1
ATOM 1605 O O . ALA A 1 200 ? -17.791 29.616 16.170 1.00 50.31 200 ALA A O 1
ATOM 1606 N N . LYS A 1 201 ? -15.791 30.630 16.587 1.00 56.69 201 LYS A N 1
ATOM 1607 C CA . LYS A 1 201 ? -15.945 30.731 18.046 1.00 56.69 201 LYS A CA 1
ATOM 1608 C C . LYS A 1 201 ? -17.345 31.295 18.261 1.00 56.69 201 LYS A C 1
ATOM 1610 O O . LYS A 1 201 ? -17.598 32.400 17.796 1.00 56.69 201 LYS A O 1
ATOM 1615 N N . ARG A 1 202 ? -18.261 30.517 18.860 1.00 59.41 202 ARG A N 1
ATOM 1616 C CA . ARG A 1 202 ? -19.596 31.038 19.173 1.00 59.41 202 ARG A CA 1
ATOM 1617 C C . ARG A 1 202 ? -19.358 32.313 19.964 1.00 59.41 202 ARG A C 1
ATOM 1619 O O . ARG A 1 202 ? -18.644 32.272 20.976 1.00 59.41 202 ARG A O 1
ATOM 1626 N N . ASP A 1 203 ? -19.841 33.416 19.415 1.00 66.31 203 ASP A N 1
ATOM 1627 C CA . ASP A 1 203 ? -19.831 34.676 20.119 1.00 66.31 203 ASP A CA 1
ATOM 1628 C C . ASP A 1 203 ? -20.734 34.490 21.336 1.00 66.31 203 ASP A C 1
ATOM 1630 O O . ASP A 1 203 ? -21.863 34.012 21.223 1.00 66.31 203 ASP A O 1
ATOM 1634 N N . ILE A 1 204 ? -20.154 34.712 22.505 1.00 68.38 204 ILE A N 1
ATOM 1635 C CA . ILE A 1 204 ? -20.808 34.535 23.802 1.00 68.38 204 ILE A CA 1
ATOM 1636 C C . ILE A 1 204 ? -21.220 35.890 24.384 1.00 68.38 204 ILE A C 1
ATOM 1638 O O . ILE A 1 204 ? -21.589 35.953 25.550 1.00 68.38 204 ILE A O 1
ATOM 1642 N N . GLY A 1 205 ? -21.150 36.961 23.580 1.00 72.75 205 GLY A N 1
ATOM 1643 C CA . GLY A 1 205 ? -21.602 38.301 23.952 1.00 72.75 205 GLY A CA 1
ATOM 1644 C C . GLY A 1 205 ? -20.656 39.049 24.891 1.00 72.75 205 GLY A C 1
ATOM 1645 O O . GLY A 1 205 ? -20.999 40.128 25.357 1.00 72.75 205 GLY A O 1
ATOM 1646 N N . ILE A 1 206 ? -19.474 38.495 25.170 1.00 77.81 206 ILE A N 1
ATOM 1647 C CA . ILE A 1 206 ? -18.453 39.084 26.039 1.00 77.81 206 ILE A CA 1
ATOM 1648 C C . ILE A 1 206 ? -17.066 38.853 25.437 1.00 77.81 206 ILE A C 1
ATOM 1650 O O . ILE A 1 206 ? -16.800 37.813 24.821 1.00 77.81 206 ILE A O 1
ATOM 1654 N N . SER A 1 207 ? -16.177 39.833 25.597 1.00 83.44 207 SER A N 1
ATOM 1655 C CA . SER A 1 207 ? -14.811 39.728 25.087 1.00 83.44 207 SER A CA 1
ATOM 1656 C C . SER A 1 207 ? -13.991 38.707 25.889 1.00 83.44 207 SER A C 1
ATOM 1658 O O . SER A 1 207 ? -14.211 38.497 27.083 1.00 83.44 207 SER A O 1
ATOM 1660 N N . ASP A 1 208 ? -13.006 38.079 25.237 1.00 83.94 208 ASP A N 1
ATOM 1661 C CA . ASP A 1 208 ? -12.085 37.141 25.898 1.00 83.94 208 ASP A CA 1
ATOM 1662 C C . ASP A 1 208 ? -11.282 37.850 27.030 1.00 83.94 208 ASP A C 1
ATOM 1664 O O . ASP A 1 208 ? -10.905 37.204 28.007 1.00 83.94 208 ASP A O 1
ATOM 1668 N N . ALA A 1 209 ? -11.071 39.173 26.941 1.00 82.50 209 ALA A N 1
ATOM 1669 C CA . ALA A 1 209 ? -10.399 39.981 27.967 1.00 82.50 209 ALA A CA 1
ATOM 1670 C C . ALA A 1 209 ? -11.266 40.189 29.219 1.00 82.50 209 ALA A C 1
ATOM 1672 O O . ALA A 1 209 ? -10.785 40.032 30.339 1.00 82.50 209 ALA A O 1
ATOM 1673 N N . ASP A 1 210 ? -12.549 40.480 29.023 1.00 84.81 210 ASP A N 1
ATOM 1674 C CA . ASP A 1 210 ? -13.500 40.733 30.107 1.00 84.81 210 ASP A CA 1
ATOM 1675 C C . ASP A 1 210 ? -13.808 39.445 30.898 1.00 84.81 210 ASP A C 1
ATOM 1677 O O . ASP A 1 210 ? -13.857 39.436 32.125 1.00 84.81 210 ASP A O 1
ATOM 1681 N N . LEU A 1 211 ? -13.853 38.294 30.216 1.00 86.06 211 LEU A N 1
ATOM 1682 C CA . LEU A 1 211 ? -13.925 36.985 30.878 1.00 86.06 211 LEU A CA 1
ATOM 1683 C C . LEU A 1 211 ? -12.729 36.682 31.789 1.00 86.06 211 LEU A C 1
ATOM 1685 O O . LEU A 1 211 ? -12.899 36.059 32.838 1.00 86.06 211 LEU A O 1
ATOM 1689 N N . LEU A 1 212 ? -11.519 37.065 31.373 1.00 85.62 212 LEU A N 1
ATOM 1690 C CA . LEU A 1 212 ? -10.315 36.869 32.181 1.00 85.62 212 LEU A CA 1
ATOM 1691 C C . LEU A 1 212 ? -10.269 37.833 33.365 1.00 85.62 212 LEU A C 1
ATOM 1693 O O . LEU A 1 212 ? -9.793 37.433 34.425 1.00 85.62 212 LEU A O 1
ATOM 1697 N N . LEU A 1 213 ? -10.765 39.062 33.193 1.00 87.12 213 LEU A N 1
ATOM 1698 C CA . LEU A 1 213 ? -10.871 40.045 34.268 1.00 87.12 213 LEU A CA 1
ATOM 1699 C C . LEU A 1 213 ? -11.801 39.531 35.372 1.00 87.12 213 LEU A C 1
ATOM 1701 O O . LEU A 1 213 ? -11.352 39.349 36.496 1.00 87.12 213 LEU A O 1
ATOM 1705 N N . ARG A 1 214 ? -13.027 39.124 35.022 1.00 87.06 214 ARG A N 1
ATOM 1706 C CA . ARG A 1 214 ? -13.995 38.572 35.989 1.00 87.06 214 ARG A CA 1
ATOM 1707 C C . ARG A 1 214 ? -13.475 37.325 36.706 1.00 87.06 214 ARG A C 1
ATOM 1709 O O . ARG A 1 214 ? -13.701 37.148 37.899 1.00 87.06 214 ARG A O 1
ATOM 1716 N N . HIS A 1 215 ? -12.730 36.465 36.004 1.00 87.06 215 HIS A N 1
ATOM 1717 C CA . HIS A 1 215 ? -12.085 35.317 36.643 1.00 87.06 215 HIS A CA 1
ATOM 1718 C C . HIS A 1 215 ? -10.960 35.725 37.610 1.00 87.06 215 HIS A C 1
ATOM 1720 O O . HIS A 1 215 ? -10.831 35.124 38.676 1.00 87.06 215 HIS A O 1
ATOM 1726 N N . ARG A 1 216 ? -10.150 36.734 37.260 1.00 86.75 216 ARG A N 1
ATOM 1727 C CA . ARG A 1 216 ? -9.093 37.278 38.133 1.00 86.75 216 ARG A CA 1
A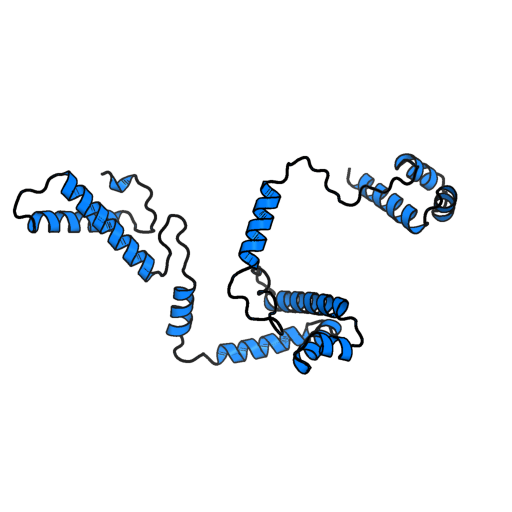TOM 1728 C C . ARG A 1 216 ? -9.658 37.984 39.361 1.00 86.75 216 ARG A C 1
ATOM 1730 O O . ARG A 1 216 ? -9.076 37.849 40.431 1.00 86.75 216 ARG A O 1
ATOM 1737 N N . ASP A 1 217 ? -10.805 38.637 39.214 1.00 88.62 217 ASP A N 1
ATOM 1738 C CA . ASP A 1 217 ? -11.544 39.284 40.303 1.00 88.62 217 ASP A CA 1
ATOM 1739 C C . ASP A 1 217 ? -12.221 38.267 41.246 1.00 88.62 217 ASP A C 1
ATOM 1741 O O . ASP A 1 217 ? -12.848 38.640 42.235 1.00 88.62 217 ASP A O 1
ATOM 1745 N N . GLY A 1 218 ? -12.065 36.963 40.976 1.00 87.69 218 GLY A N 1
ATOM 1746 C CA . GLY A 1 218 ? -12.500 35.880 41.854 1.00 87.69 218 GLY A CA 1
ATOM 1747 C C . GLY A 1 218 ? -13.919 35.381 41.593 1.00 87.69 218 GLY A C 1
ATOM 1748 O O . GLY A 1 218 ? -14.414 34.550 42.356 1.00 87.69 218 GLY A O 1
ATOM 1749 N N . GLU A 1 219 ? -14.583 35.827 40.521 1.00 89.06 219 GLU A N 1
ATOM 1750 C CA . GLU A 1 219 ? -15.901 35.297 40.179 1.00 89.06 219 GLU A CA 1
ATOM 1751 C C . GLU A 1 219 ? -15.831 33.812 39.792 1.00 89.06 219 GLU A C 1
ATOM 1753 O O . GLU A 1 219 ? -14.976 33.358 39.019 1.00 89.06 219 GLU A O 1
ATOM 1758 N N . SER A 1 220 ? -16.784 33.034 40.312 1.00 89.00 220 SER A N 1
ATOM 1759 C CA . SER A 1 220 ? -16.902 31.616 39.987 1.00 89.00 220 SER A CA 1
ATOM 1760 C C . SER A 1 220 ? -17.403 31.414 38.553 1.00 89.00 220 SER A C 1
ATOM 1762 O O . SER A 1 220 ? -18.166 32.214 38.006 1.00 89.00 220 SER A O 1
ATOM 1764 N N . TYR A 1 221 ? -17.032 30.287 37.935 1.00 89.44 221 TYR A N 1
ATOM 1765 C CA . TYR A 1 221 ? -17.503 29.941 36.588 1.00 89.44 221 TYR A CA 1
ATOM 1766 C C . TYR A 1 221 ? -19.031 29.845 36.490 1.00 89.44 221 TYR A C 1
ATOM 1768 O O . TYR A 1 221 ? -19.577 30.064 35.413 1.00 89.44 221 TYR A O 1
ATOM 1776 N N . GLU A 1 222 ? -19.708 29.517 37.592 1.00 87.38 222 GLU A N 1
ATOM 1777 C CA . GLU A 1 222 ? -21.170 29.442 37.678 1.00 87.38 222 GLU A CA 1
ATOM 1778 C C . GLU A 1 222 ? -21.812 30.831 37.704 1.00 87.38 222 GLU A C 1
ATOM 1780 O O . GLU A 1 222 ? -22.782 31.053 36.983 1.00 87.38 222 GLU A O 1
ATOM 1785 N N . SER A 1 223 ? -21.223 31.783 38.437 1.00 86.62 223 SER A N 1
ATOM 1786 C CA . SER A 1 223 ? -21.656 33.189 38.458 1.00 86.62 223 SER A CA 1
ATOM 1787 C C . SER A 1 223 ? -21.552 33.827 37.069 1.00 86.62 223 SER A C 1
ATOM 1789 O O . SER A 1 223 ? -22.517 34.384 36.536 1.00 86.62 223 SER A O 1
ATOM 1791 N N . ILE A 1 224 ? -20.398 33.652 36.418 1.00 85.44 224 ILE A N 1
ATOM 1792 C CA . ILE A 1 224 ? -20.151 34.174 35.069 1.00 85.44 224 ILE A CA 1
ATOM 1793 C C . ILE A 1 224 ? -21.125 33.538 34.065 1.00 85.44 224 ILE A C 1
ATOM 1795 O O . ILE A 1 224 ? -21.722 34.233 33.242 1.00 85.44 224 ILE A O 1
ATOM 1799 N N . ALA A 1 225 ? -21.333 32.223 34.157 1.00 86.62 225 ALA A N 1
ATOM 1800 C CA . ALA A 1 225 ? -22.248 31.475 33.300 1.00 86.62 225 ALA A CA 1
ATOM 1801 C C . ALA A 1 225 ? -23.713 31.910 33.448 1.00 86.62 225 ALA A C 1
ATOM 1803 O O . ALA A 1 225 ? -24.393 32.089 32.435 1.00 86.62 225 ALA A O 1
ATOM 1804 N N . ALA A 1 226 ? -24.170 32.139 34.684 1.00 85.31 226 ALA A N 1
ATOM 1805 C CA . ALA A 1 226 ? -25.512 32.631 34.975 1.00 85.31 226 ALA A CA 1
ATOM 1806 C C . ALA A 1 226 ? -25.753 34.017 34.356 1.00 85.31 226 ALA A C 1
ATOM 1808 O O . ALA A 1 226 ? -26.796 34.235 33.744 1.00 85.31 226 ALA A O 1
ATOM 1809 N N . SER A 1 227 ? -24.762 34.916 34.418 1.00 85.50 227 SER A N 1
ATOM 1810 C CA . SER A 1 227 ? -24.872 36.259 33.821 1.00 85.50 227 SER A CA 1
ATOM 1811 C C . SER A 1 227 ? -24.934 36.260 32.287 1.00 85.50 227 SER A C 1
ATOM 1813 O O . SER A 1 227 ? -25.493 37.175 31.691 1.00 85.50 227 SER A O 1
ATOM 1815 N N . LEU A 1 228 ? -24.393 35.223 31.640 1.00 81.44 228 LEU A N 1
ATOM 1816 C CA . LEU A 1 228 ? -24.264 35.128 30.182 1.00 81.44 228 LEU A CA 1
ATOM 1817 C C . LEU A 1 228 ? -25.249 34.131 29.549 1.00 81.44 228 LEU A C 1
ATOM 1819 O O . LEU A 1 228 ? -25.198 33.906 28.342 1.00 81.44 228 LEU A O 1
ATOM 1823 N N . SER A 1 229 ? -26.134 33.511 30.341 1.00 77.81 229 SER A N 1
ATOM 1824 C CA . SER A 1 229 ? -27.062 32.459 29.885 1.00 77.81 229 SER A CA 1
ATOM 1825 C C . SER A 1 229 ? -26.370 31.314 29.119 1.00 77.81 229 SER A C 1
ATOM 1827 O O . SER A 1 229 ? -26.924 30.735 28.182 1.00 77.81 229 SER A O 1
ATOM 1829 N N . ILE A 1 230 ? -25.139 30.971 29.511 1.00 81.94 230 ILE A N 1
ATOM 1830 C CA . ILE A 1 230 ? -24.347 29.868 28.942 1.00 81.94 230 ILE A CA 1
ATOM 1831 C C . ILE A 1 230 ? -24.030 28.829 30.016 1.00 81.94 230 ILE A C 1
ATOM 1833 O O . ILE A 1 230 ? -24.097 29.104 31.205 1.00 81.94 230 ILE A O 1
ATOM 1837 N N . GLY A 1 231 ? -23.661 27.610 29.615 1.00 84.62 231 GLY A N 1
ATOM 1838 C CA . GLY A 1 231 ? -23.282 26.571 30.576 1.00 84.62 231 GLY A CA 1
ATOM 1839 C C . GLY A 1 231 ? -21.917 26.843 31.243 1.00 84.62 231 GLY A C 1
ATOM 1840 O O . GLY A 1 231 ? -20.974 27.229 30.543 1.00 84.62 231 GLY A O 1
ATOM 1841 N N . PRO A 1 232 ? -21.737 26.544 32.546 1.00 84.06 232 PRO A N 1
ATOM 1842 C CA . PRO A 1 232 ? -20.485 26.793 33.283 1.00 84.06 232 PRO A CA 1
ATOM 1843 C C . PRO A 1 232 ? -19.274 26.047 32.709 1.00 84.06 232 PRO A C 1
ATOM 1845 O O . PRO A 1 232 ? -18.147 26.545 32.719 1.00 84.06 232 PRO A O 1
ATOM 1848 N N . THR A 1 233 ? -19.491 24.880 32.098 1.00 83.88 233 THR A N 1
ATOM 1849 C CA . THR A 1 233 ? -18.436 24.127 31.403 1.00 83.88 233 THR A CA 1
ATOM 1850 C C . THR A 1 233 ? -17.884 24.873 30.183 1.00 83.88 233 THR A C 1
ATOM 1852 O O . THR A 1 233 ? -16.705 24.726 29.851 1.00 83.88 233 THR A O 1
ATOM 1855 N N . ALA A 1 234 ? -18.715 25.674 29.506 1.00 81.31 234 ALA A N 1
ATOM 1856 C CA . ALA A 1 234 ? -18.298 26.459 28.348 1.00 81.31 234 ALA A CA 1
ATOM 1857 C C . ALA A 1 234 ? -17.391 27.625 28.766 1.00 81.31 234 ALA A C 1
ATOM 1859 O O . ALA A 1 234 ? -16.359 27.837 28.127 1.00 81.31 234 ALA A O 1
ATOM 1860 N N . VAL A 1 235 ? -17.726 28.301 29.873 1.00 83.94 235 VAL A N 1
ATOM 1861 C CA . VAL A 1 235 ? -16.898 29.353 30.488 1.00 83.94 235 VAL A CA 1
ATOM 1862 C C . VAL A 1 235 ? -15.548 28.781 30.913 1.00 83.94 235 VAL A C 1
ATOM 1864 O O . VAL A 1 235 ? -14.508 29.252 30.455 1.00 83.94 235 VAL A O 1
ATOM 1867 N N . ARG A 1 236 ? -15.550 27.687 31.689 1.00 87.00 236 ARG A N 1
ATOM 1868 C CA . ARG A 1 236 ? -14.323 27.039 32.180 1.00 87.00 236 ARG A CA 1
ATOM 1869 C C . ARG A 1 236 ? -13.376 26.640 31.048 1.00 87.00 236 ARG A C 1
ATOM 1871 O O . ARG A 1 236 ? -12.183 26.916 31.112 1.00 87.00 236 ARG A O 1
ATOM 1878 N N . ARG A 1 237 ? -13.889 26.003 29.987 1.00 83.69 237 ARG A N 1
ATOM 1879 C CA . ARG A 1 237 ? -13.063 25.598 28.835 1.00 83.69 237 ARG A CA 1
ATOM 1880 C C . ARG A 1 237 ? -12.429 26.806 28.138 1.00 83.69 237 ARG A C 1
ATOM 1882 O O . ARG A 1 237 ? -11.308 26.694 27.650 1.00 83.69 237 ARG A O 1
ATOM 1889 N N . ARG A 1 238 ? -13.140 27.936 28.075 1.00 82.56 238 ARG A N 1
ATOM 1890 C CA . ARG A 1 238 ? -12.668 29.149 27.401 1.00 82.56 238 ARG A CA 1
ATOM 1891 C C . ARG A 1 238 ? -11.607 29.877 28.218 1.00 82.56 238 ARG A C 1
ATOM 1893 O O . ARG A 1 238 ? -10.559 30.174 27.662 1.00 82.56 238 ARG A O 1
ATOM 1900 N N . VAL A 1 239 ? -11.824 30.049 29.521 1.00 85.50 239 VAL A N 1
ATOM 1901 C CA . VAL A 1 239 ? -10.827 30.625 30.441 1.00 85.50 239 VAL A CA 1
ATOM 1902 C C . VAL A 1 239 ? -9.539 29.796 30.437 1.00 85.50 239 VAL A C 1
ATOM 1904 O O . VAL A 1 239 ? -8.466 30.342 30.197 1.00 85.50 239 VAL A O 1
ATOM 1907 N N . LEU A 1 240 ? -9.637 28.468 30.576 1.00 86.69 240 LEU A N 1
ATOM 1908 C CA . LEU A 1 240 ? -8.463 27.586 30.538 1.00 86.69 240 LEU A CA 1
ATOM 1909 C C . LEU A 1 240 ? -7.733 27.629 29.188 1.00 86.69 240 LEU A C 1
ATOM 1911 O O . LEU A 1 240 ? -6.506 27.628 29.152 1.00 86.69 240 LEU A O 1
ATOM 1915 N N . GLY A 1 241 ? -8.474 27.690 28.078 1.00 84.25 241 GLY A N 1
ATOM 1916 C CA . GLY A 1 241 ? -7.885 27.830 26.747 1.00 84.25 241 GLY A CA 1
ATOM 1917 C C . GLY A 1 241 ? -7.148 29.159 26.558 1.00 84.25 241 GLY A C 1
ATOM 1918 O O . GLY A 1 241 ? -6.081 29.177 25.952 1.00 84.25 241 GLY A O 1
ATOM 1919 N N . LEU A 1 242 ? -7.683 30.258 27.097 1.00 83.62 242 LEU A N 1
ATOM 1920 C CA . LEU A 1 242 ? -7.053 31.580 27.040 1.00 83.62 242 LEU A CA 1
ATOM 1921 C C . LEU A 1 242 ? -5.797 31.659 27.915 1.00 83.62 242 LEU A C 1
ATOM 1923 O O . LEU A 1 242 ? -4.782 32.187 27.469 1.00 83.62 242 LEU A O 1
ATOM 1927 N N . MET A 1 243 ? -5.833 31.079 29.117 1.00 83.94 243 MET A N 1
ATOM 1928 C CA . MET A 1 243 ? -4.658 30.993 29.990 1.00 83.94 243 MET A CA 1
ATOM 1929 C C . MET A 1 243 ? -3.540 30.149 29.368 1.00 83.94 243 MET A C 1
ATOM 1931 O O . MET A 1 243 ? -2.378 30.534 29.447 1.00 83.94 243 MET A O 1
ATOM 1935 N N . ALA A 1 244 ? -3.882 29.037 28.708 1.00 79.12 244 ALA A N 1
ATOM 1936 C CA . ALA A 1 244 ? -2.902 28.196 28.020 1.00 79.12 244 ALA A CA 1
ATOM 1937 C C . ALA A 1 244 ? -2.230 28.924 26.845 1.00 79.12 244 ALA A C 1
ATOM 1939 O O . ALA A 1 244 ? -1.029 28.782 26.649 1.00 79.12 244 ALA A O 1
ATOM 1940 N N . LEU A 1 245 ? -2.982 29.735 26.091 1.00 77.69 245 LEU A N 1
ATOM 1941 C CA . LEU A 1 245 ? -2.434 30.529 24.986 1.00 77.69 245 LEU A CA 1
ATOM 1942 C C . LEU A 1 245 ? -1.511 31.652 25.480 1.00 77.69 245 LEU A C 1
ATOM 1944 O O . LEU A 1 245 ? -0.467 31.882 24.872 1.00 77.69 245 LEU A O 1
ATOM 1948 N N . ALA A 1 246 ? -1.855 32.296 26.599 1.00 72.50 246 ALA A N 1
ATOM 1949 C CA . ALA A 1 246 ? -1.050 33.355 27.212 1.00 72.50 246 ALA A CA 1
ATOM 1950 C C . ALA A 1 246 ? 0.279 32.862 27.820 1.00 72.50 246 ALA A C 1
ATOM 1952 O O . ALA A 1 246 ? 1.162 33.673 28.059 1.00 72.50 246 ALA A O 1
ATOM 1953 N N . GLN A 1 247 ? 0.433 31.557 28.073 1.00 67.44 247 GLN A N 1
ATOM 1954 C CA . GLN A 1 247 ? 1.688 30.952 28.553 1.00 67.44 247 GLN A CA 1
ATOM 1955 C C . GLN A 1 247 ? 2.639 30.540 27.417 1.00 67.44 247 GLN A C 1
ATOM 1957 O O . GLN A 1 247 ? 3.790 30.197 27.669 1.00 67.44 247 GLN A O 1
ATOM 1962 N N . THR A 1 248 ? 2.155 30.532 26.173 1.00 61.94 248 THR A N 1
ATOM 1963 C CA . THR A 1 248 ? 2.914 30.121 24.977 1.00 61.94 248 THR A CA 1
ATOM 1964 C C . THR A 1 248 ? 3.369 31.286 24.093 1.00 61.94 248 THR A C 1
ATOM 1966 O O . THR A 1 248 ? 3.920 31.046 23.021 1.00 61.94 248 THR A O 1
ATOM 1969 N N . SER A 1 249 ? 3.117 32.531 24.505 1.00 47.03 249 SER A N 1
ATOM 1970 C CA . SER A 1 249 ? 3.596 33.770 23.867 1.00 47.03 249 SER A CA 1
ATOM 1971 C C . SER A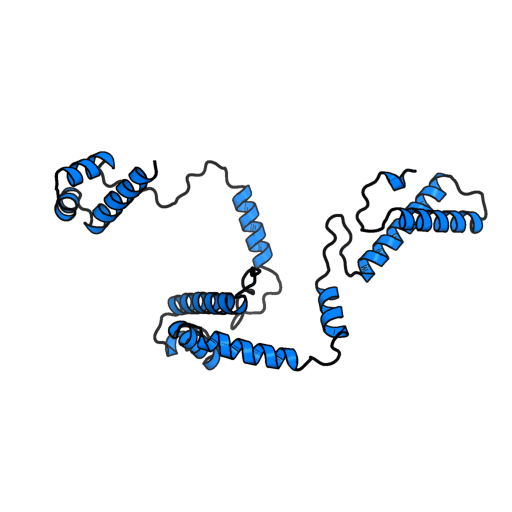 1 249 ? 4.563 34.485 24.795 1.00 47.03 249 SER A C 1
ATOM 1973 O O . SER A 1 249 ? 5.519 35.082 24.262 1.00 47.03 249 SER A O 1
#

Organism: NCBI:txid1472723

Secondary structure (DSSP, 8-state):
-TTTTS--SS---HHHHHHHHHHHHHHHHHS-SSPPPHHHHHHHHHHHHHHHHHHHHHHTTBPSSSS-PBPHHHHHHHHHHS-SS--HHHHHHHHHHHHHHHHHS-HHHHHHHHHHHHH-SHHHHHHHTT--HHHHHHHHHHHHHHHHHHHTTTS-PPSPPPPP-TTS---SS-HHHHHHHHHHHHHHTS-TTS---S------SS-HHHHHHHHHTT--HHHHHHHHTS-HHHHHHHHHHHHHHHT--

Foldseek 3Di:
DVVPPDDAQADDDPVNLVVQLVVQLVVCCVPDPDHDDPVVSVCSSVVSSVVVRVVVLVVQCWDGGNPTDHDPVVVVCCVCVVPVDPPCCVVVVVVVLCVVLLVVQDPLLNLLVVLCVVPVDLCSSCVVVVHDSVVSVVSPVVSQVSSVCSSQVVHDDDDRDDDDQRVHDDDPDPVVVVVVVVVVVVVVVDPPPDPDPPPDPPPLVDDLVVLLVCVVVPDQLVNVCVVSVHDSVSSVVSNVVVVVVVVVD

pLDDT: mean 79.73, std 15.87, range [39.28, 97.81]